Protein AF-0000000075663360 (afdb_homodimer)

Secondary structure (DSSP, 8-state):
----------------SS---HHHHHH---TT--S---BSS-SEEEE---BBTTB-EEEEEEEEEEESEEEEEESSSEEESPPTTEEEE-SSSTT-EEEESS---EEEEEEEEE--TT--S-EEEEEEEEEETTEEB--EEEEEPBTT--EE-/----------------SS---HHHHHH---TT--S----SS-SEEEE---BBTTB-EEEEEEEEEEESEEEEEESSSEEESPPTTEEEE-SSSTT-EEEESS---EEEEEEEEE--TT--S-EEEEEEEEEETTEE---EEEEEPBTT--EE-

Radius of gyration: 25.02 Å; Cα contacts (8 Å, |Δi|>4): 696; chains: 2; bounding box: 30×133×44 Å

Organism: Branchiostoma floridae (NCBI:txid7739)

pLDDT: mean 82.03, std 19.52, range [32.19, 98.81]

Nearest PDB structures (foldseek):
  3coo-assembly1_B  TM=7.721E-01  e=3.579E-08  unclassified
  2zot-assembly3_C  TM=7.484E-01  e=2.864E-08  Homo sapiens
  2zot-assembly1_A  TM=7.673E-01  e=5.912E-08  Homo sapiens
  4alr-assembly1_A  TM=5.729E-01  e=3.682E-03  Enterococcus faecalis
  2ben-assembly2_B  TM=5.673E-01  e=4.048E-02  Serratia marcescens

Structure (mmCIF, N/CA/C/O backbone):
data_AF-0000000075663360-model_v1
#
loop_
_entity.id
_entity.type
_entity.pdbx_description
1 polymer 'Defense protein 2'
#
loop_
_atom_site.group_PDB
_atom_site.id
_atom_site.type_symbol
_atom_site.label_atom_id
_atom_site.label_alt_id
_atom_site.label_comp_id
_atom_site.label_asym_id
_atom_site.label_entity_id
_atom_site.label_seq_id
_atom_site.pdbx_PDB_ins_code
_atom_site.Cartn_x
_atom_site.Cartn_y
_atom_site.Cartn_z
_atom_site.occupancy
_atom_site.B_iso_or_equiv
_atom_site.auth_seq_id
_atom_site.auth_comp_id
_atom_site.auth_asym_id
_atom_site.auth_atom_id
_atom_site.pdbx_PDB_model_num
ATOM 1 N N . MET A 1 1 ? -4.918 -67.625 -11.805 1 40.03 1 MET A N 1
ATOM 2 C CA . MET A 1 1 ? -4.129 -66.438 -12.031 1 40.03 1 MET A CA 1
ATOM 3 C C . MET A 1 1 ? -5 -65.188 -11.945 1 40.03 1 MET A C 1
ATOM 5 O O . MET A 1 1 ? -5.844 -64.938 -12.805 1 40.03 1 MET A O 1
ATOM 9 N N . LEU A 1 2 ? -5.355 -64.688 -10.695 1 46.38 2 LEU A N 1
ATOM 10 C CA . LEU A 1 2 ? -6.199 -63.594 -10.359 1 46.38 2 LEU A CA 1
ATOM 11 C C . LEU A 1 2 ? -5.5 -62.25 -10.688 1 46.38 2 LEU A C 1
ATOM 13 O O . LEU A 1 2 ? -4.445 -61.969 -10.133 1 46.38 2 LEU A O 1
ATOM 17 N N . ALA A 1 3 ? -5.703 -61.75 -11.898 1 52.53 3 ALA A N 1
ATOM 18 C CA . ALA A 1 3 ? -5.191 -60.438 -12.336 1 52.53 3 ALA A CA 1
ATOM 19 C C . ALA A 1 3 ? -5.738 -59.312 -11.461 1 52.53 3 ALA A C 1
ATOM 21 O O . ALA A 1 3 ? -6.945 -59.062 -11.445 1 52.53 3 ALA A O 1
ATOM 22 N N . LEU A 1 4 ? -5.047 -59 -10.414 1 47 4 LEU A N 1
ATOM 23 C CA . LEU A 1 4 ? -5.336 -57.812 -9.609 1 47 4 LEU A CA 1
ATOM 24 C C . LEU A 1 4 ? -5.184 -56.562 -10.445 1 47 4 LEU A C 1
ATOM 26 O O . LEU A 1 4 ? -4.078 -56.219 -10.875 1 47 4 LEU A O 1
ATOM 30 N N . VAL A 1 5 ? -6.258 -56.094 -11.086 1 48.53 5 VAL A N 1
ATOM 31 C CA . VAL A 1 5 ? -6.297 -54.812 -11.75 1 48.53 5 VAL A CA 1
ATOM 32 C C . VAL A 1 5 ? -6.102 -53.688 -10.719 1 48.53 5 VAL A C 1
ATOM 34 O O . VAL A 1 5 ? -6.918 -53.531 -9.812 1 48.53 5 VAL A O 1
ATOM 37 N N . VAL A 1 6 ? -4.883 -53.312 -10.484 1 44.94 6 VAL A N 1
ATOM 38 C CA . VAL A 1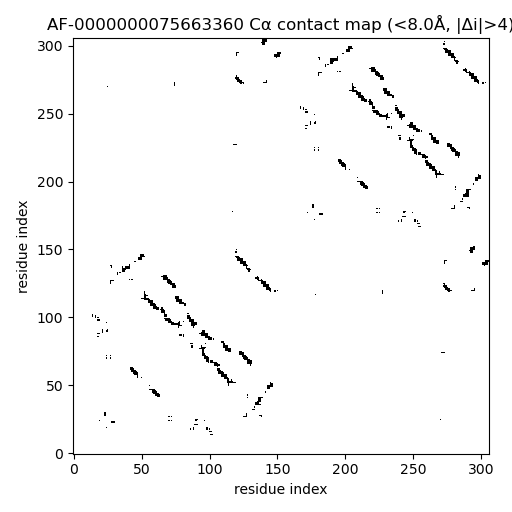 6 ? -4.586 -52.094 -9.727 1 44.94 6 VAL A CA 1
ATOM 39 C C . VAL A 1 6 ? -5.184 -50.906 -10.43 1 44.94 6 VAL A C 1
ATOM 41 O O . VAL A 1 6 ? -4.785 -50.562 -11.547 1 44.94 6 VAL A O 1
ATOM 44 N N . LEU A 1 7 ? -6.414 -50.562 -10.156 1 40.62 7 LEU A N 1
ATOM 45 C CA . LEU A 1 7 ? -7.012 -49.312 -10.547 1 40.62 7 LEU A CA 1
ATOM 46 C C . LEU A 1 7 ? -6.203 -48.125 -10.008 1 40.62 7 LEU A C 1
ATOM 48 O O . LEU A 1 7 ? -6.16 -47.906 -8.797 1 40.62 7 LEU A O 1
ATOM 52 N N . SER A 1 8 ? -5.105 -47.781 -10.664 1 37.5 8 SER A N 1
ATOM 53 C CA . SER A 1 8 ? -4.402 -46.562 -10.328 1 37.5 8 SER A CA 1
ATOM 54 C C . SER A 1 8 ? -5.336 -45.344 -10.398 1 37.5 8 SER A C 1
ATOM 56 O O . SER A 1 8 ? -5.863 -45.031 -11.469 1 37.5 8 SER A O 1
ATOM 58 N N . LEU A 1 9 ? -6.027 -45.031 -9.367 1 40.62 9 LEU A N 1
ATOM 59 C CA . LEU A 1 9 ? -6.734 -43.781 -9.258 1 40.62 9 LEU A CA 1
ATOM 60 C C . LEU A 1 9 ? -5.82 -42.594 -9.609 1 40.62 9 LEU A C 1
ATOM 62 O O . LEU A 1 9 ? -4.906 -42.281 -8.844 1 40.62 9 LEU A O 1
ATOM 66 N N . VAL A 1 10 ? -5.516 -42.406 -10.898 1 37.09 10 VAL A N 1
ATOM 67 C CA . VAL A 1 10 ? -4.906 -41.156 -11.297 1 37.09 10 VAL A CA 1
ATOM 68 C C . VAL A 1 10 ? -5.734 -39.969 -10.75 1 37.09 10 VAL A C 1
ATOM 70 O O . VAL A 1 10 ? -6.902 -39.812 -11.109 1 37.09 10 VAL A O 1
ATOM 73 N N . ALA A 1 11 ? -5.5 -39.562 -9.578 1 37.16 11 ALA A N 1
ATOM 74 C CA . ALA A 1 11 ? -6.023 -38.281 -9.125 1 37.16 11 ALA A CA 1
ATOM 75 C C . ALA A 1 11 ? -5.727 -37.188 -10.141 1 37.16 11 ALA A C 1
ATOM 77 O O . ALA A 1 11 ? -4.566 -36.812 -10.344 1 37.16 11 ALA A O 1
ATOM 78 N N . VAL A 1 12 ? -6.449 -37.125 -11.273 1 32.28 12 VAL A N 1
ATOM 79 C CA . VAL A 1 12 ? -6.398 -35.938 -12.117 1 32.28 12 VAL A CA 1
ATOM 80 C C . VAL A 1 12 ? -6.598 -34.688 -11.266 1 32.28 12 VAL A C 1
ATOM 82 O O . VAL A 1 12 ? -7.668 -34.5 -10.695 1 32.28 12 VAL A O 1
ATOM 85 N N . SER A 1 13 ? -5.578 -34.375 -10.539 1 35.72 13 SER A N 1
ATOM 86 C CA . SER A 1 13 ? -5.688 -33.031 -10.031 1 35.72 13 SER A CA 1
ATOM 87 C C . SER A 1 13 ? -6.293 -32.094 -11.07 1 35.72 13 SER A C 1
ATOM 89 O O . SER A 1 13 ? -5.738 -31.922 -12.156 1 35.72 13 SER A O 1
ATOM 91 N N . GLN A 1 14 ? -7.562 -32.188 -11.367 1 33.16 14 GLN A N 1
ATOM 92 C CA . GLN A 1 14 ? -8.242 -31.219 -12.227 1 33.16 14 GLN A CA 1
ATOM 93 C C . GLN A 1 14 ? -7.699 -29.812 -12.008 1 33.16 14 GLN A C 1
ATOM 95 O O . GLN A 1 14 ? -7.734 -29.297 -10.891 1 33.16 14 GLN A O 1
ATOM 100 N N . ALA A 1 15 ? -6.551 -29.5 -12.586 1 40.62 15 ALA A N 1
ATOM 101 C CA . ALA A 1 15 ? -6.328 -28.062 -12.781 1 40.62 15 ALA A CA 1
ATOM 102 C C . ALA A 1 15 ? -7.645 -27.328 -13.016 1 40.62 15 ALA A C 1
ATOM 104 O O . ALA A 1 15 ? -8.398 -27.672 -13.93 1 40.62 15 ALA A O 1
ATOM 105 N N . TYR A 1 16 ? -8.438 -27.031 -12.031 1 41.84 16 TYR A N 1
ATOM 106 C CA . TYR A 1 16 ? -9.656 -26.297 -12.336 1 41.84 16 TYR A CA 1
ATOM 107 C C . TYR A 1 16 ? -9.422 -25.281 -13.445 1 41.84 16 TYR A C 1
ATOM 109 O O . TYR A 1 16 ? -8.539 -24.422 -13.344 1 41.84 16 TYR A O 1
ATOM 117 N N . PRO A 1 17 ? -9.484 -25.609 -14.656 1 42.72 17 PRO A N 1
ATOM 118 C CA . PRO A 1 17 ? -9.477 -24.578 -15.688 1 42.72 17 PRO A CA 1
ATOM 119 C C . PRO A 1 17 ? -9.914 -23.219 -15.156 1 42.72 17 PRO A C 1
ATOM 121 O O . PRO A 1 17 ? -9.898 -22.219 -15.906 1 42.72 17 PRO A O 1
ATOM 124 N N . THR A 1 18 ? -10.758 -23.203 -14.109 1 43.72 18 THR A N 1
ATOM 125 C CA . THR A 1 18 ? -11.367 -21.984 -13.602 1 43.72 18 THR A CA 1
ATOM 126 C C . THR A 1 18 ? -10.406 -21.25 -12.664 1 43.72 18 THR A C 1
ATOM 128 O O . THR A 1 18 ? -9.484 -21.859 -12.109 1 43.72 18 THR A O 1
ATOM 131 N N . GLY A 1 19 ? -9.992 -20.062 -12.828 1 46.56 19 GLY A N 1
ATOM 132 C CA . GLY A 1 19 ? -9.25 -19.188 -11.945 1 46.56 19 GLY A CA 1
ATOM 133 C C . GLY A 1 19 ? -9.328 -19.594 -10.484 1 46.56 19 GLY A C 1
ATOM 134 O O . GLY A 1 19 ? -10.109 -20.469 -10.125 1 46.56 19 GLY A O 1
ATOM 135 N N . ALA A 1 20 ? -8.25 -19.5 -9.688 1 52.25 20 ALA A N 1
ATOM 136 C CA . ALA A 1 20 ? -8.141 -19.75 -8.25 1 52.25 20 ALA A CA 1
ATOM 137 C C . ALA A 1 20 ? -9.414 -19.312 -7.527 1 52.25 20 ALA A C 1
ATOM 139 O O . ALA A 1 20 ? -9.922 -18.219 -7.754 1 52.25 20 ALA A O 1
ATOM 140 N N . PRO A 1 21 ? -10.078 -20.266 -6.855 1 56.16 21 PRO A N 1
ATOM 141 C CA . PRO A 1 21 ? -11.188 -19.828 -6.008 1 56.16 21 PRO A CA 1
ATOM 142 C C . PRO A 1 21 ? -10.844 -18.594 -5.184 1 56.16 21 PRO A C 1
ATOM 144 O O . PRO A 1 21 ? -9.664 -18.328 -4.918 1 56.16 21 PRO A O 1
ATOM 147 N N . ILE A 1 22 ? -11.773 -17.734 -4.891 1 59.66 22 ILE A N 1
ATOM 148 C CA . ILE A 1 22 ? -11.68 -16.453 -4.199 1 59.66 22 ILE A CA 1
ATOM 149 C C . ILE A 1 22 ? -10.914 -16.625 -2.889 1 59.66 22 ILE A C 1
ATOM 151 O O . ILE A 1 22 ? -10.117 -15.766 -2.506 1 59.66 22 ILE A O 1
ATOM 155 N N . ASP A 1 23 ? -11.164 -17.812 -2.225 1 62.09 23 ASP A N 1
ATOM 156 C CA . ASP A 1 23 ? -10.516 -18 -0.933 1 62.09 23 ASP A CA 1
ATOM 157 C C . ASP A 1 23 ? -9 -18.141 -1.097 1 62.09 23 ASP A C 1
ATOM 159 O O . ASP A 1 23 ? -8.234 -17.562 -0.324 1 62.09 23 ASP A O 1
ATOM 163 N N . ALA A 1 24 ? -8.625 -18.922 -2.07 1 65.94 24 ALA A N 1
ATOM 164 C CA . ALA A 1 24 ? -7.199 -19.094 -2.336 1 65.94 24 ALA A CA 1
ATOM 165 C C . ALA A 1 24 ? -6.555 -17.781 -2.764 1 65.94 24 ALA A C 1
ATOM 167 O O . ALA A 1 24 ? -5.406 -17.5 -2.414 1 65.94 24 ALA A O 1
ATOM 168 N N . CYS A 1 25 ? -7.352 -16.875 -3.303 1 76.5 25 CYS A N 1
ATOM 169 C CA . CYS A 1 25 ? -6.812 -15.625 -3.803 1 76.5 25 CYS A CA 1
ATOM 170 C C . CYS A 1 25 ? -6.59 -14.633 -2.664 1 76.5 25 CYS A C 1
ATOM 172 O O . CYS A 1 25 ? -5.59 -13.914 -2.648 1 76.5 25 CYS A O 1
ATOM 174 N N . ALA A 1 26 ? -7.496 -14.727 -1.7 1 73.94 26 ALA A N 1
ATOM 175 C CA . ALA A 1 26 ? -7.434 -13.742 -0.627 1 73.94 26 ALA A CA 1
ATOM 176 C C . ALA A 1 26 ? -6.219 -13.969 0.263 1 73.94 26 ALA A C 1
ATOM 178 O O . ALA A 1 26 ? -5.586 -13.016 0.718 1 73.94 26 ALA A O 1
ATOM 179 N N . GLU A 1 27 ? -5.844 -15.227 0.441 1 77 27 GLU A N 1
ATOM 180 C CA . GLU A 1 27 ? -4.734 -15.508 1.347 1 77 27 GLU A CA 1
ATOM 181 C C . GLU A 1 27 ? -3.484 -15.93 0.577 1 77 27 GLU A C 1
ATOM 183 O O . GLU A 1 27 ? -2.381 -15.938 1.126 1 77 27 GLU A O 1
ATOM 188 N N . GLY A 1 28 ? -3.699 -16.234 -0.657 1 77 28 GLY A N 1
ATOM 189 C CA . GLY A 1 28 ? -2.584 -16.656 -1.486 1 77 28 GLY A CA 1
ATOM 190 C C . GLY A 1 28 ? -2.141 -18.078 -1.204 1 77 28 GLY A C 1
ATOM 191 O O . GLY A 1 28 ? -1.035 -18.469 -1.577 1 77 28 GLY A O 1
ATOM 192 N N . ILE A 1 29 ? -2.832 -18.781 -0.408 1 74.06 29 ILE A N 1
ATOM 193 C CA . ILE A 1 29 ? -2.479 -20.156 -0.084 1 74.06 29 ILE A CA 1
ATOM 194 C C . ILE A 1 29 ? -3.156 -21.109 -1.064 1 74.06 29 ILE A C 1
ATOM 196 O O . ILE A 1 29 ? -4.383 -21.094 -1.206 1 74.06 29 ILE A O 1
ATOM 200 N N . PRO A 1 30 ? -2.385 -21.922 -1.7 1 69.06 30 PRO A N 1
ATOM 201 C CA . PRO A 1 30 ? -2.967 -22.844 -2.67 1 69.06 30 PRO A CA 1
ATOM 202 C C . PRO A 1 30 ? -3.891 -23.875 -2.018 1 69.06 30 PRO A C 1
ATOM 204 O O . PRO A 1 30 ? -3.623 -24.328 -0.902 1 69.06 30 PRO A O 1
ATOM 207 N N . ASN A 1 31 ? -5.102 -24.062 -2.395 1 65.44 31 ASN A N 1
ATOM 208 C CA . ASN A 1 31 ? -6.117 -24.938 -1.818 1 65.44 31 ASN A CA 1
ATOM 209 C C . ASN A 1 31 ? -5.777 -26.406 -2.043 1 65.44 31 ASN A C 1
ATOM 211 O O . ASN A 1 31 ? -6.328 -27.281 -1.373 1 65.44 31 ASN A O 1
ATOM 215 N N . HIS A 1 32 ? -5.195 -26.719 -2.916 1 60.03 32 HIS A N 1
ATOM 216 C CA . HIS A 1 32 ? -5.07 -28.141 -3.25 1 60.03 32 HIS A CA 1
ATOM 217 C C . HIS A 1 32 ? -3.947 -28.797 -2.455 1 60.03 32 HIS A C 1
ATOM 219 O O . HIS A 1 32 ? -3.588 -29.938 -2.713 1 60.03 32 HIS A O 1
ATOM 225 N N . HIS A 1 33 ? -3.352 -28.078 -1.709 1 57 33 HIS A N 1
ATOM 226 C CA . HIS A 1 33 ? -2.166 -28.719 -1.165 1 57 33 HIS A CA 1
ATOM 227 C C . HIS A 1 33 ? -2.393 -29.172 0.277 1 57 33 HIS A C 1
ATOM 229 O O . HIS A 1 33 ? -2.809 -28.359 1.117 1 57 33 HIS A O 1
ATOM 235 N N . ALA A 1 34 ? -2.59 -30.531 0.33 1 54.34 34 ALA A N 1
ATOM 236 C CA . ALA A 1 34 ? -2.719 -31.25 1.593 1 54.34 34 ALA A CA 1
ATOM 237 C C . ALA A 1 34 ? -1.46 -31.109 2.441 1 54.34 34 ALA A C 1
ATOM 239 O O . ALA A 1 34 ? -1.513 -31.234 3.668 1 54.34 34 ALA A O 1
ATOM 240 N N . GLN A 1 35 ? -0.383 -30.953 1.71 1 58.03 35 GLN A N 1
ATOM 241 C CA . GLN A 1 35 ? 0.887 -30.969 2.43 1 58.03 35 GLN A CA 1
ATOM 242 C C . GLN A 1 35 ? 1.305 -29.562 2.828 1 58.03 35 GLN A C 1
ATOM 244 O O . GLN A 1 35 ? 0.916 -28.578 2.182 1 58.03 35 GLN A O 1
ATOM 249 N N . ALA A 1 36 ? 1.899 -29.578 4.023 1 56.88 36 ALA A N 1
ATOM 250 C CA . ALA A 1 36 ? 2.438 -28.359 4.594 1 56.88 36 ALA A CA 1
ATOM 251 C C . ALA A 1 36 ? 3.393 -27.672 3.621 1 56.88 36 ALA A C 1
ATOM 253 O O . ALA A 1 36 ? 4.074 -28.328 2.838 1 56.88 36 ALA A O 1
ATOM 254 N N . ALA A 1 37 ? 3.201 -26.391 3.398 1 57.47 37 ALA A N 1
ATOM 255 C CA . ALA A 1 37 ? 4.191 -25.594 2.668 1 57.47 37 ALA A CA 1
ATOM 256 C C . ALA A 1 37 ? 5.609 -26.062 2.986 1 57.47 37 ALA A C 1
ATOM 258 O O . ALA A 1 37 ? 5.91 -26.406 4.129 1 57.47 37 ALA A O 1
ATOM 259 N N . GLU A 1 38 ? 6.332 -26.594 1.951 1 59.81 38 GLU A N 1
ATOM 260 C CA . GLU A 1 38 ? 7.699 -27.016 2.223 1 59.81 38 GLU A CA 1
ATOM 261 C C . GLU A 1 38 ? 8.445 -25.984 3.07 1 59.81 38 GLU A C 1
ATOM 263 O O . GLU A 1 38 ? 9.023 -26.328 4.105 1 59.81 38 GLU A O 1
ATOM 268 N N . LEU A 1 39 ? 9.109 -24.906 2.434 1 59.09 39 LEU A N 1
ATOM 269 C CA . LEU A 1 39 ? 10.234 -24.141 2.975 1 59.09 39 LEU A CA 1
ATOM 270 C C . LEU A 1 39 ? 9.836 -22.703 3.242 1 59.09 39 LEU A C 1
ATOM 272 O O . LEU A 1 39 ? 8.906 -22.188 2.627 1 59.09 39 LEU A O 1
ATOM 276 N N . ASP A 1 40 ? 10.406 -22.141 4.246 1 67 40 ASP A N 1
ATOM 277 C CA . ASP A 1 40 ? 10.211 -20.844 4.883 1 67 40 ASP A CA 1
ATOM 278 C C . ASP A 1 40 ? 10.492 -19.703 3.908 1 67 40 ASP A C 1
ATOM 280 O O . ASP A 1 40 ? 9.773 -18.703 3.887 1 67 40 ASP A O 1
ATOM 284 N N . ILE A 1 41 ? 11.539 -20 2.971 1 77.81 41 ILE A N 1
ATOM 285 C CA . ILE A 1 41 ? 11.891 -18.891 2.084 1 77.81 41 ILE A CA 1
ATOM 286 C C . ILE A 1 41 ? 11.695 -19.312 0.631 1 77.81 41 ILE A C 1
ATOM 288 O O . ILE A 1 41 ? 12.258 -20.328 0.188 1 77.81 41 ILE A O 1
ATOM 292 N N . MET A 1 42 ? 10.82 -18.719 -0.099 1 86.31 42 MET A N 1
ATOM 293 C CA . MET A 1 42 ? 10.562 -18.953 -1.516 1 86.31 42 MET A CA 1
ATOM 294 C C . MET A 1 42 ? 11.773 -18.578 -2.361 1 86.31 42 MET A C 1
ATOM 296 O O . MET A 1 42 ? 12.242 -17.438 -2.307 1 86.31 42 MET A O 1
ATOM 300 N N . PRO A 1 43 ? 12.422 -19.547 -3.088 1 91.12 43 PRO A N 1
ATOM 301 C CA . PRO A 1 43 ? 13.617 -19.25 -3.879 1 91.12 43 PRO A CA 1
ATOM 302 C C . PRO A 1 43 ? 13.289 -18.562 -5.203 1 91.12 43 PRO A C 1
ATOM 304 O O . PRO A 1 43 ? 13.898 -18.875 -6.23 1 91.12 43 PRO A O 1
ATOM 307 N N . PHE A 1 44 ? 12.266 -17.766 -5.32 1 93.38 44 PHE A N 1
ATOM 308 C CA . PHE A 1 44 ? 11.852 -16.969 -6.461 1 93.38 44 PHE A CA 1
ATOM 309 C C . PHE A 1 44 ? 11.758 -15.492 -6.078 1 93.38 44 PHE A C 1
ATOM 311 O O . PHE A 1 44 ? 11.547 -15.164 -4.91 1 93.38 44 PHE A O 1
ATOM 318 N N . ALA A 1 45 ? 11.977 -14.68 -7.055 1 94 45 ALA A N 1
ATOM 319 C CA . ALA A 1 45 ? 11.93 -13.242 -6.84 1 94 45 ALA A CA 1
ATOM 320 C C . ALA A 1 45 ? 11.047 -12.555 -7.879 1 94 45 ALA A C 1
ATOM 322 O O . ALA A 1 45 ? 10.891 -13.047 -9 1 94 45 ALA A O 1
ATOM 323 N N . LEU A 1 46 ? 10.477 -11.531 -7.461 1 96.5 46 LEU A N 1
ATOM 324 C CA . LEU A 1 46 ? 9.75 -10.633 -8.359 1 96.5 46 LEU A CA 1
ATOM 325 C C . LEU A 1 46 ? 10.555 -9.367 -8.625 1 96.5 46 LEU A C 1
ATOM 327 O O . LEU A 1 46 ? 10.914 -8.641 -7.688 1 96.5 46 LEU A O 1
ATOM 331 N N . THR A 1 47 ? 10.859 -9.086 -9.898 1 96.06 47 THR A N 1
ATOM 332 C CA . THR A 1 47 ? 11.648 -7.914 -10.258 1 96.06 47 THR A CA 1
ATOM 333 C C . THR A 1 47 ? 10.844 -6.969 -11.141 1 96.06 47 THR A C 1
ATOM 335 O O . THR A 1 47 ? 10.023 -7.418 -11.953 1 96.06 47 THR A O 1
ATOM 338 N N . GLY A 1 48 ? 10.938 -5.629 -11.148 1 95.44 48 GLY A N 1
ATOM 339 C CA . GLY A 1 48 ? 10.266 -4.656 -11.992 1 95.44 48 GLY A CA 1
ATOM 340 C C . GLY A 1 48 ? 10.695 -3.229 -11.727 1 95.44 48 GLY A C 1
ATOM 341 O O . GLY A 1 48 ? 10.375 -2.32 -12.492 1 95.44 48 GLY A O 1
ATOM 342 N N . GLY A 1 49 ? 11.344 -2.867 -10.664 1 92.81 49 GLY A N 1
ATOM 343 C CA . GLY A 1 49 ? 11.781 -1.525 -10.312 1 92.81 49 GLY A CA 1
ATOM 344 C C . GLY A 1 49 ? 10.719 -0.723 -9.586 1 92.81 49 GLY A C 1
ATOM 345 O O . GLY A 1 49 ? 9.789 -1.292 -9.008 1 92.81 49 GLY A O 1
ATOM 346 N N . ALA A 1 50 ? 10.914 0.631 -9.648 1 95.62 50 ALA A N 1
ATOM 347 C CA . ALA A 1 50 ? 9.984 1.543 -9 1 95.62 50 ALA A CA 1
ATOM 348 C C . ALA A 1 50 ? 8.773 1.821 -9.891 1 95.62 50 ALA A C 1
ATOM 350 O O . ALA A 1 50 ? 8.883 1.786 -11.117 1 95.62 50 ALA A O 1
ATOM 351 N N . TYR A 1 51 ? 7.699 2.045 -9.234 1 97.56 51 TYR A N 1
ATOM 352 C CA . TYR A 1 51 ? 6.508 2.328 -10.031 1 97.56 51 TYR A CA 1
ATOM 353 C C . TYR A 1 51 ? 6.254 3.828 -10.117 1 97.56 51 TYR A C 1
ATOM 355 O O . TYR A 1 51 ? 6.762 4.598 -9.305 1 97.56 51 TYR A O 1
ATOM 363 N N . SER A 1 52 ? 5.555 4.234 -11.195 1 97.25 52 SER A N 1
ATOM 364 C CA . SER A 1 52 ? 4.941 5.551 -11.344 1 97.25 52 SER A CA 1
ATOM 365 C C . SER A 1 52 ? 3.428 5.441 -11.484 1 97.25 52 SER A C 1
ATOM 367 O O . SER A 1 52 ? 2.928 4.594 -12.234 1 97.25 52 SER A O 1
ATOM 369 N N . PRO A 1 53 ? 2.75 6.262 -10.688 1 95.69 53 PRO A N 1
ATOM 370 C CA . PRO A 1 53 ? 1.289 6.191 -10.781 1 95.69 53 PRO A CA 1
ATOM 371 C C . PRO A 1 53 ? 0.786 6.266 -12.227 1 95.69 53 PRO A C 1
ATOM 373 O O . PRO A 1 53 ? 1.335 7.012 -13.039 1 95.69 53 PRO A O 1
ATOM 376 N N . ALA A 1 54 ? -0.182 5.473 -12.547 1 97.69 54 ALA A N 1
ATOM 377 C CA . ALA A 1 54 ? -0.908 5.426 -13.812 1 97.69 54 ALA A CA 1
ATOM 378 C C . ALA A 1 54 ? 0.014 5.012 -14.953 1 97.69 54 ALA A C 1
ATOM 380 O O . ALA A 1 54 ? -0.352 5.133 -16.125 1 97.69 54 ALA A O 1
ATOM 381 N N . GLN A 1 55 ? 1.211 4.609 -14.719 1 98.31 55 GLN A N 1
ATOM 382 C CA . GLN A 1 55 ? 2.131 4.137 -15.75 1 98.31 55 GLN A CA 1
ATOM 383 C C . GLN A 1 55 ? 2.348 2.631 -15.648 1 98.31 55 GLN A C 1
ATOM 385 O O . GLN A 1 55 ? 2.934 2.146 -14.672 1 98.31 55 GLN A O 1
ATOM 390 N N . PRO A 1 56 ? 1.96 1.942 -16.688 1 98.56 56 PRO A N 1
ATOM 391 C CA . PRO A 1 56 ? 2.17 0.493 -16.656 1 98.56 56 PRO A CA 1
ATOM 392 C C . PRO A 1 56 ? 3.641 0.113 -16.5 1 98.56 56 PRO A C 1
ATOM 394 O O . PRO A 1 56 ? 4.52 0.822 -17 1 98.56 56 PRO A O 1
ATOM 397 N N . MET A 1 57 ? 3.885 -1.016 -15.852 1 98.31 57 MET A N 1
ATOM 398 C CA . MET A 1 57 ? 5.242 -1.535 -15.688 1 98.31 57 MET A CA 1
ATOM 399 C C . MET A 1 57 ? 5.262 -3.055 -15.82 1 98.31 57 MET A C 1
ATOM 401 O O . MET A 1 57 ? 4.234 -3.711 -15.633 1 98.31 57 MET A O 1
ATOM 405 N N . GLN A 1 58 ? 6.445 -3.574 -16.062 1 98.56 58 GLN A N 1
ATOM 406 C CA . GLN A 1 58 ? 6.605 -5.02 -16.141 1 98.56 58 GLN A CA 1
ATOM 407 C C . GLN A 1 58 ? 7.145 -5.59 -14.836 1 98.56 58 GLN A C 1
ATOM 409 O O . GLN A 1 58 ? 8.031 -5.004 -14.219 1 98.56 58 GLN A O 1
ATOM 414 N N . LEU A 1 59 ? 6.543 -6.629 -14.414 1 98.44 59 LEU A N 1
ATOM 415 C CA . LEU A 1 59 ? 7.035 -7.43 -13.297 1 98.44 59 LEU A CA 1
ATOM 416 C C . LEU A 1 59 ? 7.418 -8.828 -13.766 1 98.44 59 LEU A C 1
ATOM 418 O O . LEU A 1 59 ? 6.664 -9.477 -14.5 1 98.44 59 LEU A O 1
ATOM 422 N N . THR A 1 60 ? 8.578 -9.281 -13.352 1 98.5 60 THR A N 1
ATOM 423 C CA . THR A 1 60 ? 9.047 -10.594 -13.766 1 98.5 60 THR A CA 1
ATOM 424 C C . THR A 1 60 ? 9.297 -11.492 -12.562 1 98.5 60 THR A C 1
ATOM 426 O O . THR A 1 60 ? 10.039 -11.125 -11.648 1 98.5 60 THR A O 1
ATOM 429 N N . LEU A 1 61 ? 8.617 -12.609 -12.531 1 97.44 61 LEU A N 1
ATOM 430 C CA . LEU A 1 61 ? 8.836 -13.656 -11.539 1 97.44 61 LEU A CA 1
ATOM 431 C C . LEU A 1 61 ? 9.836 -14.695 -12.055 1 97.44 61 LEU A C 1
ATOM 433 O O . LEU A 1 61 ? 9.625 -15.281 -13.117 1 97.44 61 LEU A O 1
ATOM 437 N N . SER A 1 62 ? 10.906 -14.859 -11.359 1 97.25 62 SER A N 1
ATOM 438 C CA . SER A 1 62 ? 11.922 -15.836 -11.734 1 97.25 62 SER A CA 1
ATOM 439 C C . SER A 1 62 ? 12.719 -16.297 -10.523 1 97.25 62 SER A C 1
ATOM 441 O O . SER A 1 62 ? 12.602 -15.719 -9.438 1 97.25 62 SER A O 1
ATOM 443 N N . GLY A 1 63 ? 13.5 -17.453 -10.68 1 94.19 63 GLY A N 1
ATOM 444 C CA . GLY A 1 63 ? 14.297 -18 -9.586 1 94.19 63 GLY A CA 1
ATOM 445 C C . GLY A 1 63 ? 15.125 -19.203 -10 1 94.19 63 GLY A C 1
ATOM 446 O O . GLY A 1 63 ? 15.461 -19.359 -11.172 1 94.19 63 GLY A O 1
ATOM 447 N N . ALA A 1 64 ? 15.578 -19.953 -8.859 1 85.62 64 ALA A N 1
ATOM 448 C CA . ALA A 1 64 ? 16.516 -21.047 -9.047 1 85.62 64 ALA A CA 1
ATOM 449 C C . ALA A 1 64 ? 15.789 -22.297 -9.57 1 85.62 64 ALA A C 1
ATOM 451 O O . ALA A 1 64 ? 16.359 -23.391 -9.586 1 85.62 64 ALA A O 1
ATOM 452 N N . GLY A 1 65 ? 14.883 -22.266 -10.406 1 88.94 65 GLY A N 1
ATOM 453 C CA . GLY A 1 65 ? 14.18 -23.422 -10.945 1 88.94 65 GLY A CA 1
ATOM 454 C C . GLY A 1 65 ? 12.914 -23.047 -11.695 1 88.94 65 GLY A C 1
ATOM 455 O O . GLY A 1 65 ? 12.594 -21.875 -11.844 1 88.94 65 GLY A O 1
ATOM 456 N N . ARG A 1 66 ? 12.391 -24.109 -12.18 1 95.06 66 ARG A N 1
ATOM 457 C CA . ARG A 1 66 ? 11.125 -23.938 -12.891 1 95.06 66 ARG A CA 1
ATOM 458 C C . ARG A 1 66 ? 9.945 -24.078 -11.938 1 95.06 66 ARG A C 1
ATOM 460 O O . ARG A 1 66 ? 10.078 -24.641 -10.844 1 95.06 66 ARG A O 1
ATOM 467 N N . PHE A 1 67 ? 8.875 -23.438 -12.234 1 94.62 67 PHE A N 1
ATOM 468 C CA . PHE A 1 67 ? 7.629 -23.547 -11.477 1 94.62 67 PHE A CA 1
ATOM 469 C C . PHE A 1 67 ? 6.441 -23.719 -12.414 1 94.62 67 PHE A C 1
ATOM 471 O O . PHE A 1 67 ? 6.512 -23.359 -13.586 1 94.62 67 PHE A O 1
ATOM 478 N N . ARG A 1 68 ? 5.352 -24.281 -11.922 1 92.69 68 ARG A N 1
ATOM 479 C CA . ARG A 1 68 ? 4.191 -24.578 -12.758 1 92.69 68 ARG A CA 1
ATOM 480 C C . ARG A 1 68 ? 3.029 -23.641 -12.422 1 92.69 68 ARG A C 1
ATOM 482 O O . ARG A 1 68 ? 2.281 -23.234 -13.312 1 92.69 68 ARG A O 1
ATOM 489 N N . GLY A 1 69 ? 2.877 -23.406 -11.172 1 91.25 69 GLY A N 1
ATOM 490 C CA . GLY A 1 69 ? 1.792 -22.547 -10.719 1 91.25 69 GLY A CA 1
ATOM 491 C C . GLY A 1 69 ? 2.275 -21.297 -10.023 1 91.25 69 GLY A C 1
ATOM 492 O O . GLY A 1 69 ? 3.355 -21.281 -9.422 1 91.25 69 GLY A O 1
ATOM 493 N N . PHE A 1 70 ? 1.504 -20.297 -10.117 1 92.94 70 PHE A N 1
ATOM 494 C CA . PHE A 1 70 ? 1.791 -19.078 -9.383 1 92.94 70 PHE A CA 1
ATOM 495 C C . PHE A 1 70 ? 0.543 -18.203 -9.273 1 92.94 70 PHE A C 1
ATOM 497 O O . PHE A 1 70 ? -0.425 -18.406 -10.008 1 92.94 70 PHE A O 1
ATOM 504 N N . GLN A 1 71 ? 0.622 -17.328 -8.344 1 93.56 71 GLN A N 1
ATOM 505 C CA . GLN A 1 71 ? -0.352 -16.25 -8.188 1 93.56 71 GLN A CA 1
ATOM 506 C C . GLN A 1 71 ? 0.322 -14.953 -7.73 1 93.56 71 GLN A C 1
ATOM 508 O O . GLN A 1 71 ? 1.179 -14.977 -6.848 1 93.56 71 GLN A O 1
ATOM 513 N N . MET A 1 72 ? 0.01 -13.891 -8.422 1 95.69 72 MET A N 1
ATOM 514 C CA . MET A 1 72 ? 0.394 -12.547 -7.996 1 95.69 72 MET A CA 1
ATOM 515 C C . MET A 1 72 ? -0.838 -11.688 -7.727 1 95.69 72 MET A C 1
ATOM 517 O O . MET A 1 72 ? -1.657 -11.469 -8.617 1 95.69 72 MET A O 1
ATOM 521 N N . LYS A 1 73 ? -0.949 -11.297 -6.574 1 96.25 73 LYS A N 1
ATOM 522 C CA . LYS A 1 73 ? -2.041 -10.406 -6.191 1 96.25 73 LYS A CA 1
ATOM 523 C C . LYS A 1 73 ? -1.511 -9.047 -5.758 1 96.25 73 LYS A C 1
ATOM 525 O O . LYS A 1 73 ? -0.666 -8.953 -4.863 1 96.25 73 LYS A O 1
ATOM 530 N N . ALA A 1 74 ? -1.988 -8.031 -6.383 1 97.25 74 ALA A N 1
ATOM 531 C CA . ALA A 1 74 ? -1.582 -6.68 -6.016 1 97.25 74 ALA A CA 1
ATOM 532 C C . ALA A 1 74 ? -2.451 -6.137 -4.887 1 97.25 74 ALA A C 1
ATOM 534 O O . ALA A 1 74 ? -3.664 -6.352 -4.867 1 97.25 74 ALA A O 1
ATOM 535 N N . SER A 1 75 ? -1.84 -5.379 -4 1 96.31 75 SER A N 1
ATOM 536 C CA . SER A 1 75 ? -2.604 -4.773 -2.914 1 96.31 75 SER A CA 1
ATOM 537 C C . SER A 1 75 ? -3.52 -3.67 -3.434 1 96.31 75 SER A C 1
ATOM 539 O O . SER A 1 75 ? -4.551 -3.377 -2.826 1 96.31 75 SER A O 1
ATOM 541 N N . VAL A 1 76 ? -3.133 -2.979 -4.465 1 97.06 76 VAL A N 1
ATOM 542 C CA . VAL A 1 76 ? -3.91 -1.995 -5.211 1 97.06 76 VAL A CA 1
ATOM 543 C C . VAL A 1 76 ? -3.518 -2.039 -6.688 1 97.06 76 VAL A C 1
ATOM 545 O O . VAL A 1 76 ? -2.434 -2.516 -7.031 1 97.06 76 VAL A O 1
ATOM 548 N N . GLY A 1 77 ? -4.441 -1.543 -7.535 1 97.69 77 GLY A N 1
ATOM 549 C CA . GLY A 1 77 ? -4.156 -1.535 -8.961 1 97.69 77 GLY A CA 1
ATOM 550 C C . GLY A 1 77 ? -4.605 -2.799 -9.664 1 97.69 77 GLY A C 1
ATOM 551 O O . GLY A 1 77 ? -5.41 -3.562 -9.133 1 97.69 77 GLY A O 1
ATOM 552 N N . THR A 1 78 ? -4.102 -2.961 -10.914 1 98.25 78 THR A N 1
ATOM 553 C CA . THR A 1 78 ? -4.586 -4.07 -11.727 1 98.25 78 THR A CA 1
ATOM 554 C C . THR A 1 78 ? -3.48 -4.605 -12.625 1 98.25 78 THR A C 1
ATOM 556 O O . THR A 1 78 ? -2.475 -3.926 -12.852 1 98.25 78 THR A O 1
ATOM 559 N N . PHE A 1 79 ? -3.6 -5.809 -13.031 1 98.56 79 PHE A N 1
ATOM 560 C CA . PHE A 1 79 ? -2.764 -6.379 -14.078 1 98.56 79 PHE A CA 1
ATOM 561 C C . PHE A 1 79 ? -3.438 -6.25 -15.438 1 98.56 79 PHE A C 1
ATOM 563 O O . PHE A 1 79 ? -4.668 -6.191 -15.523 1 98.56 79 PHE A O 1
ATOM 570 N N . LEU A 1 80 ? -2.582 -6.145 -16.422 1 98.19 80 LEU A N 1
ATOM 571 C CA . LEU A 1 80 ? -3.076 -5.949 -17.781 1 98.19 80 LEU A CA 1
ATOM 572 C C . LEU A 1 80 ? -2.57 -7.047 -18.703 1 98.19 80 LEU A C 1
ATOM 574 O O . LEU A 1 80 ? -1.506 -7.625 -18.469 1 98.19 80 LEU A O 1
ATOM 578 N N . ASN A 1 81 ? -3.305 -7.316 -19.781 1 94.19 81 ASN A N 1
ATOM 579 C CA . ASN A 1 81 ? -2.857 -8.094 -20.922 1 94.19 81 ASN A CA 1
ATOM 580 C C . ASN A 1 81 ? -2.152 -9.375 -20.5 1 94.19 81 ASN A C 1
ATOM 582 O O . ASN A 1 81 ? -0.982 -9.586 -20.828 1 94.19 81 ASN A O 1
ATOM 586 N N . ALA A 1 82 ? -2.846 -10.312 -19.953 1 94.38 82 ALA A N 1
ATOM 587 C CA . ALA A 1 82 ? -2.26 -11.562 -19.484 1 94.38 82 ALA A CA 1
ATOM 588 C C . ALA A 1 82 ? -1.515 -12.273 -20.609 1 94.38 82 ALA A C 1
ATOM 590 O O . ALA A 1 82 ? -2.115 -12.648 -21.625 1 94.38 82 ALA A O 1
ATOM 591 N N . PRO A 1 83 ? -0.202 -12.461 -20.531 1 96.31 83 PRO A N 1
ATOM 592 C CA . PRO A 1 83 ? 0.515 -13.211 -21.562 1 96.31 83 PRO A CA 1
ATOM 593 C C . PRO A 1 83 ? 0.082 -14.68 -21.625 1 96.31 83 PRO A C 1
ATOM 595 O O . PRO A 1 83 ? -0.678 -15.141 -20.781 1 96.31 83 PRO A O 1
ATOM 598 N N . ALA A 1 84 ? 0.52 -15.352 -22.656 1 93.88 84 ALA A N 1
ATOM 599 C CA . ALA A 1 84 ? 0.208 -16.766 -22.812 1 93.88 84 ALA A CA 1
ATOM 600 C C . ALA A 1 84 ? 0.587 -17.547 -21.547 1 93.88 84 ALA A C 1
ATOM 602 O O . ALA A 1 84 ? 1.646 -17.312 -20.953 1 93.88 84 ALA A O 1
ATOM 603 N N . GLY A 1 85 ? -0.293 -18.5 -21.172 1 93.94 85 GLY A N 1
ATOM 604 C CA . GLY A 1 85 ? -0.043 -19.328 -20 1 93.94 85 GLY A CA 1
ATOM 605 C C . GLY A 1 85 ? -0.493 -18.688 -18.703 1 93.94 85 GLY A C 1
ATOM 606 O O . GLY A 1 85 ? -0.308 -19.25 -17.625 1 93.94 85 GLY A O 1
ATOM 607 N N . THR A 1 86 ? -0.973 -17.453 -18.812 1 95.06 86 THR A N 1
ATOM 608 C CA . THR A 1 86 ? -1.473 -16.75 -17.641 1 95.06 86 THR A CA 1
ATOM 609 C C . THR A 1 86 ? -2.916 -16.297 -17.859 1 95.06 86 THR A C 1
ATOM 611 O O . THR A 1 86 ? -3.443 -16.391 -18.969 1 95.06 86 THR A O 1
ATOM 614 N N . GLN A 1 87 ? -3.545 -15.93 -16.797 1 94.88 87 GLN A N 1
ATOM 615 C CA . GLN A 1 87 ? -4.887 -15.359 -16.844 1 94.88 87 GLN A CA 1
ATOM 616 C C . GLN A 1 87 ? -5.098 -14.352 -15.727 1 94.88 87 GLN A C 1
ATOM 618 O O . GLN A 1 87 ? -4.523 -14.484 -14.641 1 94.88 87 GLN A O 1
ATOM 623 N N . LEU A 1 88 ? -5.91 -13.32 -16.062 1 95.12 88 LEU A N 1
ATOM 624 C CA . LEU A 1 88 ? -6.324 -12.367 -15.047 1 95.12 88 LEU A CA 1
ATOM 625 C C . LEU A 1 88 ? -7.449 -12.93 -14.188 1 95.12 88 LEU A C 1
ATOM 627 O O . LEU A 1 88 ? -8.281 -13.703 -14.68 1 95.12 88 LEU A O 1
ATOM 631 N N . PHE A 1 89 ? -7.41 -12.617 -12.984 1 90.12 89 PHE A N 1
ATOM 632 C CA . PHE A 1 89 ? -8.367 -13.148 -12.016 1 90.12 89 PHE A CA 1
ATOM 633 C C . PHE A 1 89 ? -8.891 -12.031 -11.117 1 90.12 89 PHE A C 1
ATOM 635 O O . PHE A 1 89 ? -8.125 -11.172 -10.68 1 90.12 89 PHE A O 1
ATOM 642 N N . ARG A 1 90 ? -10.219 -12.031 -10.852 1 92.19 90 ARG A N 1
ATOM 643 C CA . ARG A 1 90 ? -10.828 -11.117 -9.891 1 92.19 90 ARG A CA 1
ATOM 644 C C . ARG A 1 90 ? -10.844 -11.727 -8.492 1 92.19 90 ARG A C 1
ATOM 646 O O . ARG A 1 90 ? -11.711 -12.547 -8.172 1 92.19 90 ARG A O 1
ATOM 653 N N . CYS A 1 91 ? -9.945 -11.32 -7.703 1 90.5 91 CYS A N 1
ATOM 654 C CA . CYS A 1 91 ? -9.992 -11.758 -6.312 1 90.5 91 CYS A CA 1
ATOM 655 C C . CYS A 1 91 ? -10.977 -10.906 -5.512 1 90.5 91 CYS A C 1
ATOM 657 O O . CYS A 1 91 ? -12.047 -11.375 -5.133 1 90.5 91 CYS A O 1
ATOM 659 N N . LEU A 1 92 ? -10.641 -9.609 -5.262 1 87.31 92 LEU A N 1
ATOM 660 C CA . LEU A 1 92 ? -11.539 -8.656 -4.621 1 87.31 92 LEU A CA 1
ATOM 661 C C . LEU A 1 92 ? -11.961 -7.562 -5.598 1 87.31 92 LEU A C 1
ATOM 663 O O . LEU A 1 92 ? -13.109 -7.113 -5.57 1 87.31 92 LEU A O 1
ATOM 667 N N . ASN A 1 93 ? -11.039 -7.164 -6.418 1 90.69 93 ASN A N 1
ATOM 668 C CA . ASN A 1 93 ? -11.258 -6.156 -7.445 1 90.69 93 ASN A CA 1
ATOM 669 C C . ASN A 1 93 ? -10.945 -6.695 -8.836 1 90.69 93 ASN A C 1
ATOM 671 O O . ASN A 1 93 ? -10.242 -7.699 -8.977 1 90.69 93 ASN A O 1
ATOM 675 N N . ASN A 1 94 ? -11.445 -6.102 -9.812 1 92.88 94 ASN A N 1
ATOM 676 C CA . ASN A 1 94 ? -11.211 -6.535 -11.18 1 92.88 94 ASN A CA 1
ATOM 677 C C . ASN A 1 94 ? -9.719 -6.566 -11.508 1 92.88 94 ASN A C 1
ATOM 679 O O . ASN A 1 94 ? -9.008 -5.59 -11.281 1 92.88 94 ASN A O 1
ATOM 683 N N . ALA A 1 95 ? -9.188 -7.707 -11.969 1 96.5 95 ALA A N 1
ATOM 684 C CA . ALA A 1 95 ? -7.84 -7.934 -12.492 1 96.5 95 ALA A CA 1
ATOM 685 C C . ALA A 1 95 ? -6.777 -7.57 -11.461 1 96.5 95 ALA A C 1
ATOM 687 O O . ALA A 1 95 ? -5.676 -7.148 -11.82 1 96.5 95 ALA A O 1
ATOM 688 N N . ASP A 1 96 ? -7.152 -7.68 -10.219 1 96.81 96 ASP A N 1
ATOM 689 C CA . ASP A 1 96 ? -6.172 -7.383 -9.188 1 96.81 96 ASP A CA 1
ATOM 690 C C . ASP A 1 96 ? -5.223 -8.562 -8.977 1 96.81 96 ASP A C 1
ATOM 692 O O . ASP A 1 96 ? -4.344 -8.508 -8.109 1 96.81 96 ASP A O 1
ATOM 696 N N . THR A 1 97 ? -5.395 -9.641 -9.727 1 96 97 THR A N 1
ATOM 697 C CA . THR A 1 97 ? -4.625 -10.875 -9.586 1 96 97 THR A CA 1
ATOM 698 C C . THR A 1 97 ? -4.312 -11.469 -10.961 1 96 97 THR A C 1
ATOM 700 O O . THR A 1 97 ? -5.141 -11.422 -11.867 1 96 97 THR A O 1
ATOM 703 N N . VAL A 1 98 ? -3.137 -11.992 -11.133 1 96.06 98 VAL A N 1
ATOM 704 C CA . VAL A 1 98 ? -2.754 -12.781 -12.297 1 96.06 98 VAL A CA 1
ATOM 705 C C . VAL A 1 98 ? -2.221 -14.141 -11.852 1 96.06 98 VAL A C 1
ATOM 707 O O . VAL A 1 98 ? -1.516 -14.234 -10.844 1 96.06 98 VAL A O 1
ATOM 710 N N . THR A 1 99 ? -2.635 -15.188 -12.555 1 94.44 99 THR A N 1
ATOM 711 C CA . THR A 1 99 ? -2.23 -16.547 -12.188 1 94.44 99 THR A CA 1
ATOM 712 C C . THR A 1 99 ? -1.971 -17.391 -13.438 1 94.44 99 THR A C 1
ATOM 714 O O . THR A 1 99 ? -2.172 -16.922 -14.562 1 94.44 99 THR A O 1
ATOM 717 N N . HIS A 1 100 ? -1.439 -18.531 -13.188 1 93.5 100 HIS A N 1
ATOM 718 C CA . HIS A 1 100 ? -1.169 -19.438 -14.289 1 93.5 100 HIS A CA 1
ATOM 719 C C . HIS A 1 100 ? -2.465 -19.938 -14.93 1 93.5 100 HIS A C 1
ATOM 721 O O . HIS A 1 100 ? -3.484 -20.062 -14.25 1 93.5 100 HIS A O 1
ATOM 727 N N . SER A 1 101 ? -2.463 -20.188 -16.266 1 93.69 101 SER A N 1
ATOM 728 C CA . SER A 1 101 ? -3.641 -20.703 -16.953 1 93.69 101 SER A CA 1
ATOM 729 C C . SER A 1 101 ? -3.406 -22.125 -17.453 1 93.69 101 SER A C 1
ATOM 731 O O . SER A 1 101 ? -4.293 -22.734 -18.062 1 93.69 101 SER A O 1
ATOM 733 N N . ASP A 1 102 ? -2.225 -22.625 -17.25 1 92.38 102 ASP A N 1
ATOM 734 C CA . ASP A 1 102 ? -1.877 -23.984 -17.609 1 92.38 102 ASP A CA 1
ATOM 735 C C . ASP A 1 102 ? -0.812 -24.547 -16.672 1 92.38 102 ASP A C 1
ATOM 737 O O . ASP A 1 102 ? -0.269 -23.828 -15.836 1 92.38 102 ASP A O 1
ATOM 741 N N . ASN A 1 103 ? -0.458 -25.812 -16.797 1 90.56 103 ASN A N 1
ATOM 742 C CA . ASN A 1 103 ? 0.441 -26.469 -15.852 1 90.56 103 ASN A CA 1
ATOM 743 C C . ASN A 1 103 ? 1.829 -26.672 -16.453 1 90.56 103 ASN A C 1
ATOM 745 O O . ASN A 1 103 ? 2.609 -27.484 -15.953 1 90.56 103 ASN A O 1
ATOM 749 N N . SER A 1 104 ? 2.094 -25.984 -17.547 1 93.12 104 SER A N 1
ATOM 750 C CA . SER A 1 104 ? 3.424 -26.109 -18.125 1 93.12 104 SER A CA 1
ATOM 751 C C . SER A 1 104 ? 4.488 -25.516 -17.203 1 93.12 104 SER A C 1
ATOM 753 O O . SER A 1 104 ? 4.23 -24.562 -16.5 1 93.12 104 SER A O 1
ATOM 755 N N . ALA A 1 105 ? 5.66 -26.188 -17.281 1 94.69 105 ALA A N 1
ATOM 756 C CA . ALA A 1 105 ? 6.773 -25.641 -16.5 1 94.69 105 ALA A CA 1
ATOM 757 C C . ALA A 1 105 ? 7.238 -24.312 -17.078 1 94.69 105 ALA A C 1
ATOM 759 O O . ALA A 1 105 ? 7.406 -24.172 -18.281 1 94.69 105 ALA A O 1
ATOM 760 N N . LYS A 1 106 ? 7.441 -23.344 -16.203 1 95.31 106 LYS A N 1
ATOM 761 C CA . LYS A 1 106 ? 7.852 -22 -16.562 1 95.31 106 LYS A CA 1
ATOM 762 C C . LYS A 1 106 ? 9.188 -21.625 -15.922 1 95.31 106 LYS A C 1
ATOM 764 O O . LYS A 1 106 ? 9.398 -21.906 -14.734 1 95.31 106 LYS A O 1
ATOM 769 N N . ASP A 1 107 ? 10.102 -21.094 -16.719 1 96.75 107 ASP A N 1
ATOM 770 C CA . ASP A 1 107 ? 11.344 -20.562 -16.172 1 96.75 107 ASP A CA 1
ATOM 771 C C . ASP A 1 107 ? 11.109 -19.188 -15.531 1 96.75 107 ASP A C 1
ATOM 773 O O . ASP A 1 107 ? 11.734 -18.859 -14.523 1 96.75 107 ASP A O 1
ATOM 777 N N . SER A 1 108 ? 10.289 -18.453 -16.172 1 97.81 108 SER A N 1
ATOM 778 C CA . SER A 1 108 ? 9.938 -17.109 -15.75 1 97.81 108 SER A CA 1
ATOM 779 C C . SER A 1 108 ? 8.594 -16.688 -16.312 1 97.81 108 SER A C 1
ATOM 781 O O . SER A 1 108 ? 8.109 -17.266 -17.297 1 97.81 108 SER A O 1
ATOM 783 N N . VAL A 1 109 ? 7.961 -15.773 -15.695 1 97.75 109 VAL A N 1
ATOM 784 C CA . VAL A 1 109 ? 6.75 -15.133 -16.203 1 97.75 109 VAL A CA 1
ATOM 785 C C . VAL A 1 109 ? 6.867 -13.617 -16.062 1 97.75 109 VAL A C 1
ATOM 787 O O . VAL A 1 109 ? 7.309 -13.117 -15.023 1 97.75 109 VAL A O 1
ATOM 790 N N . THR A 1 110 ? 6.613 -12.906 -17.109 1 98.5 110 THR A N 1
ATOM 791 C CA . THR A 1 110 ? 6.559 -11.453 -17.094 1 98.5 110 THR A CA 1
ATOM 792 C C . THR A 1 110 ? 5.137 -10.961 -17.344 1 98.5 110 THR A C 1
ATOM 794 O O . THR A 1 110 ? 4.496 -11.359 -18.312 1 98.5 110 THR A O 1
ATOM 797 N N . VAL A 1 111 ? 4.664 -10.125 -16.469 1 98.62 111 VAL A N 1
ATOM 798 C CA . VAL A 1 111 ? 3.307 -9.602 -16.562 1 98.62 111 VAL A CA 1
ATOM 799 C C . VAL A 1 111 ? 3.338 -8.078 -16.562 1 98.62 111 VAL A C 1
ATOM 801 O O . VAL A 1 111 ? 4.355 -7.473 -16.219 1 98.62 111 VAL A O 1
ATOM 804 N N . THR A 1 112 ? 2.252 -7.422 -16.953 1 98.81 112 THR A N 1
ATOM 805 C CA . THR A 1 112 ? 2.104 -5.969 -16.938 1 98.81 112 THR A CA 1
ATOM 806 C C . THR A 1 112 ? 1.2 -5.539 -15.781 1 98.81 112 THR A C 1
ATOM 808 O O . THR A 1 112 ? 0.07 -6.016 -15.656 1 98.81 112 THR A O 1
ATOM 811 N N . TYR A 1 113 ? 1.715 -4.75 -14.969 1 98.75 113 TYR A N 1
ATOM 812 C CA . TYR A 1 113 ? 1.004 -4.203 -13.812 1 98.75 113 TYR A CA 1
ATOM 813 C C . TYR A 1 113 ? 0.746 -2.713 -13.992 1 98.75 113 TYR A C 1
ATOM 815 O O . TYR A 1 113 ? 1.611 -1.979 -14.477 1 98.75 113 TYR A O 1
ATOM 823 N N . LEU A 1 114 ? -0.443 -2.27 -13.609 1 98.81 114 LEU A N 1
ATOM 824 C CA . LEU A 1 114 ? -0.836 -0.868 -13.688 1 98.81 114 LEU A CA 1
ATOM 825 C C . LEU A 1 114 ? -1.15 -0.308 -12.305 1 98.81 114 LEU A C 1
ATOM 827 O O . LEU A 1 114 ? -2.215 -0.583 -11.75 1 98.81 114 LEU A O 1
ATOM 831 N N . PRO A 1 115 ? -0.174 0.473 -11.727 1 98.19 115 PRO A N 1
ATOM 832 C CA . PRO A 1 115 ? -0.495 1.152 -10.477 1 98.19 115 PRO A CA 1
ATOM 833 C C . PRO A 1 115 ? -1.623 2.17 -10.625 1 98.19 115 PRO A C 1
ATOM 835 O O . PRO A 1 115 ? -1.763 2.791 -11.68 1 98.19 115 PRO A O 1
ATOM 838 N N . PRO A 1 116 ? -2.406 2.369 -9.586 1 96.69 116 PRO A N 1
ATOM 839 C CA . PRO A 1 116 ? -3.449 3.396 -9.648 1 96.69 116 PRO A CA 1
ATOM 840 C C . PRO A 1 116 ? -2.887 4.797 -9.883 1 96.69 116 PRO A C 1
ATOM 842 O O . PRO A 1 116 ? -1.741 5.074 -9.523 1 96.69 116 PRO A O 1
ATOM 845 N N . ALA A 1 117 ? -3.691 5.719 -10.398 1 94.75 117 ALA A N 1
ATOM 846 C CA . ALA A 1 117 ? -3.27 7.078 -10.734 1 94.75 117 ALA A CA 1
ATOM 847 C C . ALA A 1 117 ? -2.979 7.883 -9.469 1 94.75 117 ALA A C 1
ATOM 849 O O . ALA A 1 117 ? -2.186 8.828 -9.5 1 94.75 117 ALA A O 1
ATOM 850 N N . ASN A 1 118 ? -3.588 7.531 -8.375 1 91.75 118 ASN A N 1
ATOM 851 C CA . ASN A 1 118 ? -3.436 8.297 -7.145 1 91.75 118 ASN A CA 1
ATOM 852 C C . ASN A 1 118 ? -2.545 7.574 -6.141 1 91.75 118 ASN A C 1
ATOM 854 O O . ASN A 1 118 ? -2.551 7.902 -4.949 1 91.75 118 ASN A O 1
ATOM 858 N N . ALA A 1 119 ? -1.842 6.605 -6.621 1 94.25 119 ALA A N 1
ATOM 859 C CA . ALA A 1 119 ? -1.043 5.793 -5.707 1 94.25 119 ALA A CA 1
ATOM 860 C C . ALA A 1 119 ? 0.124 6.59 -5.137 1 94.25 119 ALA A C 1
ATOM 862 O O . ALA A 1 119 ? 0.75 7.383 -5.848 1 94.25 119 ALA A O 1
ATOM 863 N N . PHE A 1 120 ? 0.418 6.441 -3.902 1 92.31 120 PHE A N 1
ATOM 864 C CA . PHE A 1 120 ? 1.643 6.855 -3.227 1 92.31 120 PHE A CA 1
ATOM 865 C C . PHE A 1 120 ? 2.057 5.832 -2.18 1 92.31 120 PHE A C 1
ATOM 867 O O . PHE A 1 120 ? 1.287 4.93 -1.848 1 92.31 120 PHE A O 1
ATOM 874 N N . GLY A 1 121 ? 3.328 5.941 -1.749 1 93.25 121 GLY A N 1
ATOM 875 C CA . GLY A 1 121 ? 3.807 4.957 -0.791 1 93.25 121 GLY A CA 1
ATOM 876 C C . GLY A 1 121 ? 4.066 3.596 -1.413 1 93.25 121 GLY A C 1
ATOM 877 O O . GLY A 1 121 ? 3.982 3.439 -2.633 1 93.25 121 GLY A O 1
ATOM 878 N N . PRO A 1 122 ? 4.395 2.639 -0.568 1 94.38 122 PRO A N 1
ATOM 879 C CA . PRO A 1 122 ? 4.723 1.31 -1.09 1 94.38 122 PRO A CA 1
ATOM 880 C C . PRO A 1 122 ? 3.482 0.518 -1.503 1 94.38 122 PRO A C 1
ATOM 882 O O . PRO A 1 122 ? 2.408 0.699 -0.924 1 94.38 122 PRO A O 1
ATOM 885 N N . ILE A 1 123 ? 3.639 -0.27 -2.516 1 96.56 123 ILE A N 1
ATOM 886 C CA . ILE A 1 123 ? 2.607 -1.203 -2.953 1 96.56 123 ILE A CA 1
ATOM 887 C C . ILE A 1 123 ? 3.098 -2.639 -2.768 1 96.56 123 ILE A C 1
ATOM 889 O O . ILE A 1 123 ? 4.254 -2.947 -3.059 1 96.56 123 ILE A O 1
ATOM 893 N N . GLY A 1 124 ? 2.232 -3.492 -2.287 1 95.75 124 GLY A N 1
ATOM 894 C CA . GLY A 1 124 ? 2.584 -4.891 -2.107 1 95.75 124 GLY A CA 1
ATOM 895 C C . GLY A 1 124 ? 2.08 -5.781 -3.229 1 95.75 124 GLY A C 1
ATOM 896 O O . GLY A 1 124 ? 0.943 -5.633 -3.682 1 95.75 124 GLY A O 1
ATOM 897 N N . ILE A 1 125 ? 2.938 -6.652 -3.656 1 96.69 125 ILE A N 1
ATOM 898 C CA . ILE A 1 125 ? 2.539 -7.766 -4.512 1 96.69 125 ILE A CA 1
ATOM 899 C C . ILE A 1 125 ? 2.744 -9.086 -3.77 1 96.69 125 ILE A C 1
ATOM 901 O O . ILE A 1 125 ? 3.877 -9.453 -3.449 1 96.69 125 ILE A O 1
ATOM 905 N N . ARG A 1 126 ? 1.689 -9.727 -3.477 1 94.62 126 ARG A N 1
ATOM 906 C CA . ARG A 1 126 ? 1.799 -11.047 -2.854 1 94.62 126 ARG A CA 1
ATOM 907 C C . ARG A 1 126 ? 2.008 -12.133 -3.902 1 94.62 126 ARG A C 1
ATOM 909 O O . ARG A 1 126 ? 1.235 -12.234 -4.855 1 94.62 126 ARG A O 1
ATOM 916 N N . VAL A 1 127 ? 3.016 -12.938 -3.709 1 94 127 VAL A N 1
ATOM 917 C CA . VAL A 1 127 ? 3.389 -13.945 -4.695 1 94 127 VAL A CA 1
ATOM 918 C C . VAL A 1 127 ? 3.346 -15.336 -4.059 1 94 127 VAL A C 1
ATOM 920 O O . VAL A 1 127 ? 3.887 -15.539 -2.969 1 94 127 VAL A O 1
ATOM 923 N N . THR A 1 128 ? 2.678 -16.172 -4.758 1 91.56 128 THR A N 1
ATOM 924 C CA . THR A 1 128 ? 2.666 -17.594 -4.465 1 91.56 128 THR A CA 1
ATOM 925 C C . THR A 1 128 ? 3.254 -18.391 -5.629 1 91.56 128 THR A C 1
ATOM 927 O O . THR A 1 128 ? 2.961 -18.109 -6.793 1 91.56 128 THR A O 1
ATOM 930 N N . VAL A 1 129 ? 4.059 -19.375 -5.273 1 91.94 129 VAL A N 1
ATOM 931 C CA . VAL A 1 129 ? 4.664 -20.219 -6.305 1 91.94 129 VAL A CA 1
ATOM 932 C C . VAL A 1 129 ? 4.469 -21.688 -5.957 1 91.94 129 VAL A C 1
ATOM 934 O O . VAL A 1 129 ? 4.652 -22.094 -4.805 1 91.94 129 VAL A O 1
ATOM 937 N N . VAL A 1 130 ? 4.055 -22.359 -6.914 1 88.12 130 VAL A N 1
ATOM 938 C CA . VAL A 1 130 ? 3.963 -23.812 -6.844 1 88.12 130 VAL A CA 1
ATOM 939 C C . VAL A 1 130 ? 4.918 -24.438 -7.859 1 88.12 130 VAL A C 1
ATOM 941 O O . VAL A 1 130 ? 4.75 -24.266 -9.07 1 88.12 130 VAL A O 1
ATOM 944 N N . GLN A 1 131 ? 5.98 -25 -7.359 1 89.38 131 GLN A N 1
ATOM 945 C CA . GLN A 1 131 ? 6.941 -25.625 -8.266 1 89.38 131 GLN A CA 1
ATOM 946 C C . GLN A 1 131 ? 6.332 -26.844 -8.953 1 89.38 131 GLN A C 1
ATOM 948 O O . GLN A 1 131 ? 6.398 -26.969 -10.172 1 89.38 131 GLN A O 1
ATOM 953 N N . ASP A 1 132 ? 5.816 -27.672 -8.102 1 83 132 ASP A N 1
ATOM 954 C CA . ASP A 1 132 ? 5.074 -28.844 -8.578 1 83 132 ASP A CA 1
ATOM 955 C C . ASP A 1 132 ? 4.086 -29.328 -7.523 1 83 132 ASP A C 1
ATOM 957 O O . ASP A 1 132 ? 3.889 -28.688 -6.496 1 83 132 ASP A O 1
ATOM 961 N N . PHE A 1 133 ? 3.4 -30.328 -7.77 1 74.44 133 PHE A N 1
ATOM 962 C CA . PHE A 1 133 ? 2.312 -30.812 -6.93 1 74.44 133 PHE A CA 1
ATOM 963 C C . PHE A 1 133 ? 2.77 -30.938 -5.48 1 74.44 133 PHE A C 1
ATOM 965 O O . PHE A 1 133 ? 2.01 -30.656 -4.555 1 74.44 133 PHE A O 1
ATOM 972 N N . ASP A 1 134 ? 3.99 -31.125 -5.184 1 75.94 134 ASP A N 1
ATOM 973 C CA . ASP A 1 134 ? 4.43 -31.453 -3.828 1 75.94 134 ASP A CA 1
ATOM 974 C C . ASP A 1 134 ? 5.266 -30.312 -3.238 1 75.94 134 ASP A C 1
ATOM 976 O O . ASP A 1 134 ? 5.551 -30.312 -2.039 1 75.94 134 ASP A O 1
ATOM 980 N N . VAL A 1 135 ? 5.617 -29.422 -4.078 1 82.94 135 VAL A N 1
ATOM 981 C CA . VAL A 1 135 ? 6.559 -28.422 -3.588 1 82.94 135 VAL A CA 1
ATOM 982 C C . VAL A 1 135 ? 5.977 -27.016 -3.783 1 82.94 135 VAL A C 1
ATOM 984 O O . VAL A 1 135 ? 5.773 -26.578 -4.918 1 82.94 135 VAL A O 1
ATOM 987 N N . TRP A 1 136 ? 5.664 -26.391 -2.695 1 85.75 136 TRP A N 1
ATOM 988 C CA . TRP A 1 136 ? 5.188 -25.016 -2.717 1 85.75 136 TRP A CA 1
ATOM 989 C C . TRP A 1 136 ? 5.656 -24.25 -1.479 1 85.75 136 TRP A C 1
ATOM 991 O O . TRP A 1 136 ? 6.23 -24.844 -0.562 1 85.75 136 TRP A O 1
ATOM 1001 N N . TRP A 1 137 ? 5.578 -22.938 -1.507 1 85.94 137 TRP A N 1
ATOM 1002 C CA . TRP A 1 137 ? 6.047 -22.078 -0.435 1 85.94 137 TRP A CA 1
ATOM 1003 C C . TRP A 1 137 ? 4.926 -21.172 0.064 1 85.94 137 TRP A C 1
ATOM 1005 O O . TRP A 1 137 ? 3.98 -20.875 -0.673 1 85.94 137 TRP A O 1
ATOM 1015 N N . ASN A 1 138 ? 5.145 -20.703 1.293 1 84.94 138 ASN A N 1
ATOM 1016 C CA . ASN A 1 138 ? 4.254 -19.656 1.782 1 84.94 138 ASN A CA 1
ATOM 1017 C C . ASN A 1 138 ? 4.332 -18.406 0.917 1 84.94 138 ASN A C 1
ATOM 1019 O O . ASN A 1 138 ? 5.41 -18.031 0.448 1 84.94 138 ASN A O 1
ATOM 1023 N N . PRO A 1 139 ? 3.199 -17.781 0.752 1 89.12 139 PRO A N 1
ATOM 1024 C CA . PRO A 1 139 ? 3.219 -16.531 -0.023 1 89.12 139 PRO A CA 1
ATOM 1025 C C . PRO A 1 139 ? 4.164 -15.492 0.562 1 89.12 139 PRO A C 1
ATOM 1027 O O . PRO A 1 139 ? 4.301 -15.391 1.784 1 89.12 139 PRO A O 1
ATOM 1030 N N . GLU A 1 140 ? 4.816 -14.75 -0.242 1 91.25 140 GLU A N 1
ATOM 1031 C CA . GLU A 1 140 ? 5.652 -13.617 0.138 1 91.25 140 GLU A CA 1
ATOM 1032 C C . GLU A 1 140 ? 5.152 -12.32 -0.504 1 91.25 140 GLU A C 1
ATOM 1034 O O . GLU A 1 140 ? 4.574 -12.344 -1.592 1 91.25 140 GLU A O 1
ATOM 1039 N N . VAL A 1 141 ? 5.387 -11.258 0.165 1 93.31 141 VAL A N 1
ATOM 1040 C CA . VAL A 1 141 ? 5 -9.953 -0.36 1 93.31 141 VAL A CA 1
ATOM 1041 C C . VAL A 1 141 ? 6.234 -9.211 -0.869 1 93.31 141 VAL A C 1
ATOM 1043 O O . VAL A 1 141 ? 7.191 -9 -0.122 1 93.31 141 VAL A O 1
ATOM 1046 N N . PHE A 1 142 ? 6.211 -8.852 -2.064 1 93.81 142 PHE A N 1
ATOM 1047 C CA . PHE A 1 142 ? 7.23 -8.008 -2.676 1 93.81 142 PHE A CA 1
ATOM 1048 C C . PHE A 1 142 ? 6.773 -6.551 -2.717 1 93.81 142 PHE A C 1
ATOM 1050 O O . PHE A 1 142 ? 5.613 -6.27 -3.025 1 93.81 142 PHE A O 1
ATOM 1057 N N . ILE A 1 143 ? 7.699 -5.648 -2.395 1 94.12 143 ILE A N 1
ATOM 1058 C CA . ILE A 1 143 ? 7.344 -4.242 -2.244 1 94.12 143 ILE A CA 1
ATOM 1059 C C . ILE A 1 143 ? 7.77 -3.465 -3.486 1 94.12 143 ILE A C 1
ATOM 1061 O O . ILE A 1 143 ? 8.938 -3.502 -3.877 1 94.12 143 ILE A O 1
ATOM 1065 N N . LEU A 1 144 ? 6.797 -2.803 -4.082 1 94.69 144 LEU A N 1
ATOM 1066 C CA . LEU A 1 144 ? 7.074 -1.818 -5.121 1 94.69 144 LEU A CA 1
ATOM 1067 C C . LEU A 1 144 ? 7.152 -0.414 -4.535 1 94.69 144 LEU A C 1
ATOM 1069 O O . LEU A 1 144 ? 6.203 0.049 -3.896 1 94.69 144 LEU A O 1
ATOM 1073 N N . GLN A 1 145 ? 8.211 0.232 -4.77 1 93.19 145 GLN A N 1
ATOM 1074 C CA . GLN A 1 145 ? 8.383 1.6 -4.289 1 93.19 145 GLN A CA 1
ATOM 1075 C C . GLN A 1 145 ? 8.023 2.611 -5.375 1 93.19 145 GLN A C 1
ATOM 1077 O O . GLN A 1 145 ? 8.312 2.389 -6.555 1 93.19 145 GLN A O 1
ATOM 1082 N N . ARG A 1 146 ? 7.41 3.686 -4.906 1 93.31 146 ARG A N 1
ATOM 1083 C CA . ARG A 1 146 ? 7.113 4.75 -5.855 1 93.31 146 ARG A CA 1
ATOM 1084 C C . ARG A 1 146 ? 8.367 5.539 -6.203 1 93.31 146 ARG A C 1
ATOM 1086 O O . ARG A 1 146 ? 9.18 5.844 -5.328 1 93.31 146 ARG A O 1
ATOM 1093 N N . ASN A 1 147 ? 8.406 5.82 -7.461 1 89.56 147 ASN A N 1
ATOM 1094 C CA . ASN A 1 147 ? 9.453 6.754 -7.863 1 89.56 147 ASN A CA 1
ATOM 1095 C C . ASN A 1 147 ? 9.305 8.102 -7.164 1 89.56 147 ASN A C 1
ATOM 1097 O O . ASN A 1 147 ? 8.219 8.695 -7.172 1 89.56 147 ASN A O 1
ATOM 1101 N N . GLY A 1 148 ? 10.375 8.57 -6.445 1 79.25 148 GLY A N 1
ATOM 1102 C CA . GLY A 1 148 ? 10.367 9.922 -5.891 1 79.25 148 GLY A CA 1
ATOM 1103 C C . GLY A 1 148 ? 9.938 9.961 -4.438 1 79.25 148 GLY A C 1
ATOM 1104 O O . GLY A 1 148 ? 10.078 10.992 -3.773 1 79.25 148 GLY A O 1
ATOM 1105 N N . ASP A 1 149 ? 9.359 8.852 -3.986 1 75.56 149 ASP A N 1
ATOM 1106 C CA . ASP A 1 149 ? 8.945 8.875 -2.586 1 75.56 149 ASP A CA 1
ATOM 1107 C C . ASP A 1 149 ? 10.148 8.953 -1.656 1 75.56 149 ASP A C 1
ATOM 1109 O O . ASP A 1 149 ? 11.172 8.312 -1.906 1 75.56 149 ASP A O 1
ATOM 1113 N N . VAL A 1 150 ? 10.047 9.859 -0.73 1 72.38 150 VAL A N 1
ATOM 1114 C CA . VAL A 1 150 ? 11.008 9.852 0.362 1 72.38 150 VAL A CA 1
ATOM 1115 C C . VAL A 1 150 ? 10.516 8.938 1.481 1 72.38 150 VAL A C 1
ATOM 1117 O O . VAL A 1 150 ? 9.516 9.234 2.141 1 72.38 150 VAL A O 1
ATOM 1120 N N . ILE A 1 151 ? 10.961 7.754 1.513 1 67.75 151 ILE A N 1
ATOM 1121 C CA . ILE A 1 151 ? 10.547 6.758 2.492 1 67.75 151 ILE A CA 1
ATOM 1122 C C . ILE A 1 151 ? 11.414 6.867 3.744 1 67.75 151 ILE A C 1
ATOM 1124 O O . ILE A 1 151 ? 12.641 6.871 3.656 1 67.75 151 ILE A O 1
ATOM 1128 N N . THR A 1 152 ? 10.648 7.367 4.781 1 57.62 152 THR A N 1
ATOM 1129 C CA . THR A 1 152 ? 11.398 7.434 6.035 1 57.62 152 THR A CA 1
ATOM 1130 C C . THR A 1 152 ? 10.922 6.352 7 1 57.62 152 THR A C 1
ATOM 1132 O O . THR A 1 152 ? 9.727 6.07 7.09 1 57.62 152 THR A O 1
ATOM 1135 N N . GLY A 1 153 ? 11.844 5.25 7.551 1 49.75 153 GLY A N 1
ATOM 1136 C CA . GLY A 1 153 ? 11.656 4.285 8.625 1 49.75 153 GLY A CA 1
ATOM 1137 C C . GLY A 1 153 ? 12.516 3.045 8.469 1 49.75 153 GLY A C 1
ATOM 1138 O O . GLY A 1 153 ? 13.047 2.779 7.391 1 49.75 153 GLY A O 1
ATOM 1139 N N . MET B 1 1 ? 4.129 67.625 10.656 1 40.22 1 MET B N 1
ATOM 1140 C CA . MET B 1 1 ? 4.387 66.25 11.172 1 40.22 1 MET B CA 1
ATOM 1141 C C . MET B 1 1 ? 3.426 65.25 10.562 1 40.22 1 MET B C 1
ATOM 1143 O O . MET B 1 1 ? 2.223 65.312 10.82 1 40.22 1 MET B O 1
ATOM 1147 N N . LEU B 1 2 ? 3.68 64.812 9.312 1 47 2 LEU B N 1
ATOM 1148 C CA . LEU B 1 2 ? 2.914 63.844 8.516 1 47 2 LEU B CA 1
ATOM 1149 C C . LEU B 1 2 ? 2.99 62.438 9.117 1 47 2 LEU B C 1
ATOM 1151 O O . LEU B 1 2 ? 4.074 61.875 9.227 1 47 2 LEU B O 1
ATOM 1155 N N . ALA B 1 3 ? 2.039 62.125 9.969 1 52.88 3 ALA B N 1
ATOM 1156 C CA . ALA B 1 3 ? 1.9 60.781 10.539 1 52.88 3 ALA B CA 1
ATOM 1157 C C . ALA B 1 3 ? 1.689 59.719 9.445 1 52.88 3 ALA B C 1
ATOM 1159 O O . ALA B 1 3 ? 0.692 59.781 8.719 1 52.88 3 ALA B O 1
ATOM 1160 N N . LEU B 1 4 ? 2.752 59.125 8.969 1 48.34 4 LEU B N 1
ATOM 1161 C CA . LEU B 1 4 ? 2.697 57.969 8.094 1 48.34 4 LEU B CA 1
ATOM 1162 C C . LEU B 1 4 ? 2.051 56.781 8.797 1 48.34 4 LEU B C 1
ATOM 1164 O O . LEU B 1 4 ? 2.602 56.25 9.766 1 48.34 4 LEU B O 1
ATOM 1168 N N . VAL B 1 5 ? 0.725 56.656 8.727 1 48.72 5 VAL B N 1
ATOM 1169 C CA . VAL B 1 5 ? 0.032 55.469 9.188 1 48.72 5 VAL B CA 1
ATOM 1170 C C . VAL B 1 5 ? 0.49 54.25 8.375 1 48.72 5 VAL B C 1
ATOM 1172 O O . VAL B 1 5 ? 0.285 54.219 7.156 1 48.72 5 VAL B O 1
ATOM 1175 N N . VAL B 1 6 ? 1.52 53.594 8.82 1 45.44 6 VAL B N 1
ATOM 1176 C CA . VAL B 1 6 ? 1.896 52.281 8.289 1 45.44 6 VAL B CA 1
ATOM 1177 C C . VAL B 1 6 ? 0.742 51.312 8.477 1 45.44 6 VAL B C 1
ATOM 1179 O O . VAL B 1 6 ? 0.364 50.969 9.602 1 45.44 6 VAL B O 1
ATOM 1182 N N . LEU B 1 7 ? -0.164 51.25 7.551 1 40.88 7 LEU B N 1
ATOM 1183 C CA . LEU B 1 7 ? -1.15 50.188 7.473 1 40.88 7 LEU B CA 1
ATOM 1184 C C . LEU B 1 7 ? -0.468 48.812 7.406 1 40.88 7 LEU B C 1
ATOM 1186 O O . LEU B 1 7 ? 0.181 48.5 6.406 1 40.88 7 LEU B O 1
ATOM 1190 N N . SER B 1 8 ? -0.042 48.281 8.531 1 38.16 8 SER B N 1
ATOM 1191 C CA . SER B 1 8 ? 0.416 46.906 8.562 1 38.16 8 SER B CA 1
ATOM 1192 C C . SER B 1 8 ? -0.663 45.969 8.055 1 38.16 8 SER B C 1
ATOM 1194 O O . SER B 1 8 ? -1.737 45.844 8.648 1 38.16 8 SER B O 1
ATOM 1196 N N . LEU B 1 9 ? -0.731 45.719 6.797 1 41.25 9 LEU B N 1
ATOM 1197 C CA . LEU B 1 9 ? -1.536 44.625 6.258 1 41.25 9 LEU B CA 1
ATOM 1198 C C . LEU B 1 9 ? -1.25 43.344 6.996 1 41.25 9 LEU B C 1
ATOM 1200 O O . LEU B 1 9 ? -0.166 42.75 6.855 1 41.25 9 LEU B O 1
ATOM 1204 N N . VAL B 1 10 ? -1.778 43.188 8.219 1 37.06 10 VAL B N 1
ATOM 1205 C CA . VAL B 1 10 ? -1.786 41.875 8.82 1 37.06 10 VAL B CA 1
ATOM 1206 C C . VAL B 1 10 ? -2.387 40.844 7.844 1 37.06 10 VAL B C 1
ATOM 1208 O O . VAL B 1 10 ? -3.561 40.969 7.48 1 37.06 10 VAL B O 1
ATOM 1211 N N . ALA B 1 11 ? -1.619 40.281 6.984 1 37.41 11 ALA B N 1
ATOM 1212 C CA . ALA B 1 11 ? -2.061 39.094 6.254 1 37.41 11 ALA B CA 1
ATOM 1213 C C . ALA B 1 11 ? -2.631 38.062 7.203 1 37.41 11 ALA B C 1
ATOM 1215 O O . ALA B 1 11 ? -1.9 37.469 8.008 1 37.41 11 ALA B O 1
ATOM 1216 N N . VAL B 1 12 ? -3.852 38.281 7.719 1 32.19 12 VAL B N 1
ATOM 1217 C CA . VAL B 1 12 ? -4.539 37.156 8.383 1 32.19 12 VAL B CA 1
ATOM 1218 C C . VAL B 1 12 ? -4.469 35.906 7.516 1 32.19 12 VAL B C 1
ATOM 1220 O O . VAL B 1 12 ? -5.039 35.875 6.422 1 32.19 12 VAL B O 1
ATOM 1223 N N . SER B 1 13 ? -3.314 35.344 7.492 1 35.28 13 SER B N 1
ATOM 1224 C CA . SER B 1 13 ? -3.393 34 6.945 1 35.28 13 SER B CA 1
ATOM 1225 C C . SER B 1 13 ? -4.664 33.281 7.398 1 35.28 13 SER B C 1
ATOM 1227 O O . SER B 1 13 ? -4.875 33.094 8.594 1 35.28 13 SER B O 1
ATOM 1229 N N . GLN B 1 14 ? -5.832 33.688 6.914 1 33.09 14 GLN B N 1
ATOM 1230 C CA . GLN B 1 14 ? -7.055 32.938 7.188 1 33.09 14 GLN B CA 1
ATOM 1231 C C . GLN B 1 14 ? -6.785 31.438 7.219 1 33.09 14 GLN B C 1
ATOM 1233 O O . GLN B 1 14 ? -6.301 30.859 6.238 1 33.09 14 GLN B O 1
ATOM 1238 N N . ALA B 1 15 ? -6.242 30.922 8.336 1 40.53 15 ALA B N 1
ATOM 1239 C CA . ALA B 1 15 ? -6.461 29.5 8.531 1 40.53 15 ALA B CA 1
ATOM 1240 C C . ALA B 1 15 ? -7.793 29.062 7.938 1 40.53 15 ALA B C 1
ATOM 1242 O O . ALA B 1 15 ? -8.844 29.609 8.281 1 40.53 15 ALA B O 1
ATOM 1243 N N . TYR B 1 16 ? -7.922 28.844 6.676 1 41.56 16 TYR B N 1
ATOM 1244 C CA . TYR B 1 16 ? -9.211 28.375 6.18 1 41.56 16 TYR B CA 1
ATOM 1245 C C . TYR B 1 16 ? -9.859 27.422 7.18 1 41.56 16 TYR B C 1
ATOM 1247 O O . TYR B 1 16 ? -9.266 26.406 7.562 1 41.56 16 TYR B O 1
ATOM 1255 N N . PRO B 1 17 ? -10.531 27.859 8.141 1 42.75 17 PRO B N 1
ATOM 1256 C CA . PRO B 1 17 ? -11.312 26.922 8.945 1 42.75 17 PRO B CA 1
ATOM 1257 C C . PRO B 1 17 ? -11.609 25.609 8.211 1 42.75 17 PRO B C 1
ATOM 1259 O O . PRO B 1 17 ? -12.203 24.703 8.781 1 42.75 17 PRO B O 1
ATOM 1262 N N . THR B 1 18 ? -11.703 25.672 6.879 1 43.69 18 THR B N 1
ATOM 1263 C CA . THR B 1 18 ? -12.164 24.547 6.07 1 43.69 18 THR B CA 1
ATOM 1264 C C . THR B 1 18 ? -11.016 23.578 5.801 1 43.69 18 THR B C 1
ATOM 1266 O O . THR B 1 18 ? -9.844 23.953 5.867 1 43.69 18 THR B O 1
ATOM 1269 N N . GLY B 1 19 ? -11.062 22.344 6.102 1 47.16 19 GLY B N 1
ATOM 1270 C CA . GLY B 1 19 ? -10.18 21.25 5.727 1 47.16 19 GLY B CA 1
ATOM 1271 C C . GLY B 1 19 ? -9.352 21.547 4.488 1 47.16 19 GLY B C 1
ATOM 1272 O O . GLY B 1 19 ? -9.594 22.547 3.803 1 47.16 19 GLY B O 1
ATOM 1273 N N . ALA B 1 20 ? -8.062 21.188 4.414 1 52.94 20 ALA B N 1
ATOM 1274 C CA . ALA B 1 20 ? -7.137 21.297 3.291 1 52.94 20 ALA B CA 1
ATOM 1275 C C . ALA B 1 20 ? -7.855 21.078 1.965 1 52.94 20 ALA B C 1
ATOM 1277 O O . ALA B 1 20 ? -8.617 20.109 1.818 1 52.94 20 ALA B O 1
ATOM 1278 N N . PRO B 1 21 ? -7.844 22.094 1.08 1 56.25 21 PRO B N 1
ATOM 1279 C CA . PRO B 1 21 ? -8.359 21.828 -0.262 1 56.25 21 PRO B CA 1
ATOM 1280 C C . PRO B 1 21 ? -7.867 20.5 -0.83 1 56.25 21 PRO B C 1
ATOM 1282 O O . PRO B 1 21 ? -6.82 20 -0.411 1 56.25 21 PRO B O 1
ATOM 1285 N N . ILE B 1 22 ? -8.617 19.828 -1.659 1 59.06 22 ILE B N 1
ATOM 1286 C CA . ILE B 1 22 ? -8.406 18.516 -2.258 1 59.06 22 ILE B CA 1
ATOM 1287 C C . ILE B 1 22 ? -7.02 18.453 -2.902 1 59.06 22 ILE B C 1
ATOM 1289 O O . ILE B 1 22 ? -6.332 17.438 -2.83 1 59.06 22 ILE B O 1
ATOM 1293 N N . ASP B 1 23 ? -6.625 19.625 -3.523 1 61.81 23 ASP B N 1
ATOM 1294 C CA . ASP B 1 23 ? -5.336 19.609 -4.211 1 61.81 23 ASP B CA 1
ATOM 1295 C C . ASP B 1 23 ? -4.184 19.453 -3.219 1 61.81 23 ASP B C 1
ATOM 1297 O O . ASP B 1 23 ? -3.242 18.703 -3.463 1 61.81 23 ASP B O 1
ATOM 1301 N N . ALA B 1 24 ? -4.266 20.203 -2.146 1 65.38 24 ALA B N 1
ATOM 1302 C CA . ALA B 1 24 ? -3.236 20.109 -1.117 1 65.38 24 ALA B CA 1
ATOM 1303 C C . ALA B 1 24 ? -3.213 18.719 -0.485 1 65.38 24 ALA B C 1
ATOM 1305 O O . ALA B 1 24 ? -2.146 18.203 -0.145 1 65.38 24 ALA B O 1
ATOM 1306 N N . CYS B 1 25 ? -4.336 18.016 -0.558 1 75.88 25 CYS B N 1
ATOM 1307 C CA . CYS B 1 25 ? -4.43 16.719 0.081 1 75.88 25 CYS B CA 1
ATOM 1308 C C . CYS B 1 25 ? -3.801 15.633 -0.792 1 75.88 25 CYS B C 1
ATOM 1310 O O . CYS B 1 25 ? -3.127 14.734 -0.285 1 75.88 25 CYS B O 1
ATOM 1312 N N . ALA B 1 26 ? -3.955 15.828 -2.096 1 73.75 26 ALA B N 1
ATOM 1313 C CA . ALA B 1 26 ? -3.5 14.781 -3.004 1 73.75 26 ALA B CA 1
ATOM 1314 C C . ALA B 1 26 ? -1.976 14.711 -3.033 1 73.75 26 ALA B C 1
ATOM 1316 O O . ALA B 1 26 ? -1.403 13.617 -3.115 1 73.75 26 ALA B O 1
ATOM 1317 N N . GLU B 1 27 ? -1.324 15.852 -2.879 1 76.88 27 GLU B N 1
ATOM 1318 C CA . GLU B 1 27 ? 0.132 15.852 -2.975 1 76.88 27 GLU B CA 1
ATOM 1319 C C . GLU B 1 27 ? 0.775 16.062 -1.609 1 76.88 27 GLU B C 1
ATOM 1321 O O . GLU B 1 27 ? 1.971 15.82 -1.434 1 76.88 27 GLU B O 1
ATOM 1326 N N . GLY B 1 28 ? -0.048 16.469 -0.697 1 76.88 28 GLY B N 1
ATOM 1327 C CA . GLY B 1 28 ? 0.454 16.719 0.644 1 76.88 28 GLY B CA 1
ATOM 1328 C C . GLY B 1 28 ? 1.25 18.016 0.752 1 76.88 28 GLY B C 1
ATOM 1329 O O . GLY B 1 28 ? 2.006 18.203 1.707 1 76.88 28 GLY B O 1
ATOM 1330 N N . ILE B 1 29 ? 1.279 18.797 -0.243 1 74.06 29 ILE B N 1
ATOM 1331 C CA . ILE B 1 29 ? 2.02 20.047 -0.222 1 74.06 29 ILE B CA 1
ATOM 1332 C C . ILE B 1 29 ? 1.109 21.172 0.258 1 74.06 29 ILE B C 1
ATOM 1334 O O . ILE B 1 29 ? 0.045 21.422 -0.32 1 74.06 29 ILE B O 1
ATOM 1338 N N . PRO B 1 30 ? 1.537 21.859 1.261 1 69.44 30 PRO B N 1
ATOM 1339 C CA . PRO B 1 30 ? 0.706 22.938 1.78 1 69.44 30 PRO B CA 1
ATOM 1340 C C . PRO B 1 30 ? 0.538 24.094 0.782 1 69.44 30 PRO B C 1
ATOM 1342 O O . PRO B 1 30 ? 1.477 24.422 0.052 1 69.44 30 PRO B O 1
ATOM 1345 N N . ASN B 1 31 ? -0.621 24.531 0.4 1 65.75 31 ASN B N 1
ATOM 1346 C CA . ASN B 1 31 ? -0.929 25.547 -0.596 1 65.75 31 ASN B CA 1
ATOM 1347 C C . ASN B 1 31 ? -0.493 26.938 -0.13 1 65.75 31 ASN B C 1
ATOM 1349 O O . ASN B 1 31 ? -0.301 27.828 -0.947 1 65.75 31 ASN B O 1
ATOM 1353 N N . HIS B 1 32 ? -0.489 27.203 0.925 1 59.94 32 HIS B N 1
ATOM 1354 C CA . HIS B 1 32 ? -0.299 28.578 1.357 1 59.94 32 HIS B CA 1
ATOM 1355 C C . HIS B 1 32 ? 1.181 28.953 1.401 1 59.94 32 HIS B C 1
ATOM 1357 O O . HIS B 1 32 ? 1.547 30.016 1.893 1 59.94 32 HIS B O 1
ATOM 1363 N N . HIS B 1 33 ? 1.928 28.078 1.075 1 56.81 33 HIS B N 1
ATOM 1364 C CA . HIS B 1 33 ? 3.309 28.438 1.37 1 56.81 33 HIS B CA 1
ATOM 1365 C C . HIS B 1 33 ? 4.055 28.844 0.103 1 56.81 33 HIS B C 1
ATOM 1367 O O . HIS B 1 33 ? 4.047 28.109 -0.889 1 56.81 33 HIS B O 1
ATOM 1373 N N . ALA B 1 34 ? 4.207 30.219 0.083 1 54.25 34 ALA B N 1
ATOM 1374 C CA . ALA B 1 34 ? 4.977 30.891 -0.957 1 54.25 34 ALA B CA 1
ATOM 1375 C C . ALA B 1 34 ? 6.434 30.438 -0.948 1 54.25 34 ALA B C 1
ATOM 1377 O O . ALA B 1 34 ? 7.121 30.516 -1.97 1 54.25 34 ALA B O 1
ATOM 1378 N N . GLN B 1 35 ? 6.824 30.078 0.237 1 58.88 35 GLN B N 1
ATOM 1379 C CA . GLN B 1 35 ? 8.25 29.797 0.375 1 58.88 35 GLN B CA 1
ATOM 1380 C C . GLN B 1 35 ? 8.523 28.297 0.179 1 58.88 35 GLN B C 1
ATOM 1382 O O . GLN B 1 35 ? 7.648 27.469 0.406 1 58.88 35 GLN B O 1
ATOM 1387 N N . ALA B 1 36 ? 9.672 28.156 -0.479 1 57.34 36 ALA B N 1
ATOM 1388 C CA . ALA B 1 36 ? 10.18 26.797 -0.731 1 57.34 36 ALA B CA 1
ATOM 1389 C C . ALA B 1 36 ? 10.25 26 0.56 1 57.34 36 ALA B C 1
ATOM 1391 O O . ALA B 1 36 ? 10.484 26.547 1.637 1 57.34 36 ALA B O 1
ATOM 1392 N N . ALA B 1 37 ? 9.719 24.781 0.537 1 57.81 37 ALA B N 1
ATOM 1393 C CA . ALA B 1 37 ? 9.93 23.859 1.642 1 57.81 37 ALA B CA 1
ATOM 1394 C C . ALA B 1 37 ? 11.328 24.016 2.229 1 57.81 37 ALA B C 1
ATOM 1396 O O . ALA B 1 37 ? 12.289 24.266 1.5 1 57.81 37 ALA B O 1
ATOM 1397 N N . GLU B 1 38 ? 11.398 24.344 3.533 1 61.59 38 GLU B N 1
ATOM 1398 C CA . GLU B 1 38 ? 12.734 24.375 4.113 1 61.59 38 GLU B CA 1
ATOM 1399 C C . GLU B 1 38 ? 13.555 23.156 3.707 1 61.59 38 GLU B C 1
ATOM 1401 O O . GLU B 1 38 ? 13.422 22.672 2.582 1 61.59 38 GLU B O 1
ATOM 1406 N N . LEU B 1 39 ? 13.812 22.141 4.684 1 59.16 39 LEU B N 1
ATOM 1407 C CA . LEU B 1 39 ? 14.867 21.141 4.781 1 59.16 39 LEU B CA 1
ATOM 1408 C C . LEU B 1 39 ? 14.398 19.797 4.238 1 59.16 39 LEU B C 1
ATOM 1410 O O . LEU B 1 39 ? 13.195 19.531 4.184 1 59.16 39 LEU B O 1
ATOM 1414 N N . ASP B 1 40 ? 15.219 19.094 3.697 1 67.5 40 ASP B N 1
ATOM 1415 C CA . ASP B 1 40 ? 15.188 17.828 2.982 1 67.5 40 ASP B CA 1
ATOM 1416 C C . ASP B 1 40 ? 14.609 16.719 3.861 1 67.5 40 ASP B C 1
ATOM 1418 O O . ASP B 1 40 ? 13.812 15.906 3.396 1 67.5 40 ASP B O 1
ATOM 1422 N N . ILE B 1 41 ? 14.945 16.844 5.246 1 77.44 41 ILE B N 1
ATOM 1423 C CA . ILE B 1 41 ? 14.484 15.75 6.098 1 77.44 41 ILE B CA 1
ATOM 1424 C C . ILE B 1 41 ? 13.586 16.297 7.203 1 77.44 41 ILE B C 1
ATOM 1426 O O . ILE B 1 41 ? 13.984 17.188 7.949 1 77.44 41 ILE B O 1
ATOM 1430 N N . MET B 1 42 ? 12.344 15.938 7.27 1 86.31 42 MET B N 1
ATOM 1431 C CA . MET B 1 42 ? 11.375 16.328 8.297 1 86.31 42 MET B CA 1
ATOM 1432 C C . MET B 1 42 ? 11.781 15.773 9.656 1 86.31 42 MET B C 1
ATOM 1434 O O . MET B 1 42 ? 11.969 14.562 9.812 1 86.31 42 MET B O 1
ATOM 1438 N N . PRO B 1 43 ? 12.062 1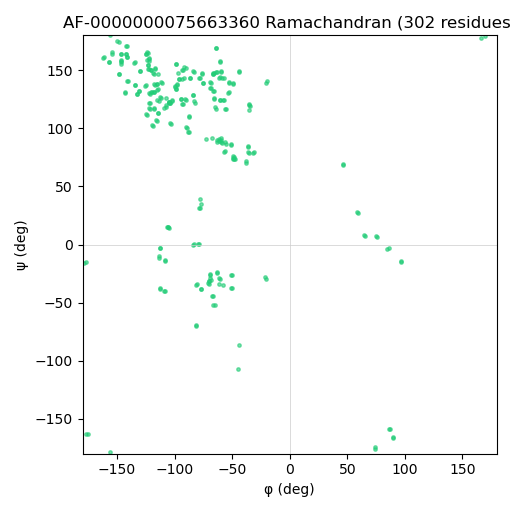6.656 10.688 1 91.19 43 PRO B N 1
ATOM 1439 C CA . PRO B 1 43 ? 12.5 16.172 12 1 91.19 43 PRO B CA 1
ATOM 1440 C C . PRO B 1 43 ? 11.344 15.648 12.852 1 91.19 43 PRO B C 1
ATOM 1442 O O . PRO B 1 43 ? 11.305 15.898 14.062 1 91.19 43 PRO B O 1
ATOM 1445 N N . PHE B 1 44 ? 10.312 15.094 12.312 1 93.44 44 PHE B N 1
ATOM 1446 C CA . PHE B 1 44 ? 9.172 14.453 12.953 1 93.44 44 PHE B CA 1
ATOM 1447 C C . PHE B 1 44 ? 9.023 13.008 12.492 1 93.44 44 PHE B C 1
ATOM 1449 O O . PHE B 1 44 ? 9.461 12.656 11.398 1 93.44 44 PHE B O 1
ATOM 1456 N N . ALA B 1 45 ? 8.484 12.234 13.375 1 94 45 ALA B N 1
ATOM 1457 C CA . ALA B 1 45 ? 8.289 10.82 13.078 1 94 45 ALA B CA 1
ATOM 1458 C C . ALA B 1 45 ? 6.852 10.398 13.383 1 94 45 ALA B C 1
ATOM 1460 O O . ALA B 1 45 ? 6.191 10.984 14.242 1 94 45 ALA B O 1
ATOM 1461 N N . LEU B 1 46 ? 6.434 9.477 12.648 1 96.5 46 LEU B N 1
ATOM 1462 C CA . LEU B 1 46 ? 5.172 8.805 12.914 1 96.5 46 LEU B CA 1
ATOM 1463 C C . LEU B 1 46 ? 5.41 7.418 13.516 1 96.5 46 LEU B C 1
ATOM 1465 O O . LEU B 1 46 ? 6.082 6.586 12.906 1 96.5 46 LEU B O 1
ATOM 1469 N N . THR B 1 47 ? 4.871 7.168 14.711 1 96.12 47 THR B N 1
ATOM 1470 C CA . THR B 1 47 ? 5.066 5.887 15.383 1 96.12 47 THR B CA 1
ATOM 1471 C C . THR B 1 47 ? 3.729 5.184 15.594 1 96.12 47 THR B C 1
ATOM 1473 O O . THR B 1 47 ? 2.707 5.832 15.82 1 96.12 47 THR B O 1
ATOM 1476 N N . GLY B 1 48 ? 3.537 3.855 15.586 1 95.56 48 GLY B N 1
ATOM 1477 C CA . GLY B 1 48 ? 2.326 3.09 15.836 1 95.56 48 GLY B CA 1
ATOM 1478 C C . GLY B 1 48 ? 2.543 1.591 15.766 1 95.56 48 GLY B C 1
ATOM 1479 O O . GLY B 1 48 ? 1.672 0.813 16.156 1 95.56 48 GLY B O 1
ATOM 1480 N N . GLY B 1 49 ? 3.58 1.041 15.227 1 93.12 49 GLY B N 1
ATOM 1481 C CA . GLY B 1 49 ? 3.865 -0.38 15.094 1 93.12 49 GLY B CA 1
ATOM 1482 C C . GLY B 1 49 ? 3.268 -0.996 13.844 1 93.12 49 GLY B C 1
ATOM 1483 O O . GLY B 1 49 ? 2.963 -0.288 12.883 1 93.12 49 GLY B O 1
ATOM 1484 N N . ALA B 1 50 ? 3.133 -2.352 13.938 1 95.69 50 ALA B N 1
ATOM 1485 C CA . ALA B 1 50 ? 2.578 -3.098 12.805 1 95.69 50 ALA B CA 1
ATOM 1486 C C . ALA B 1 50 ? 1.053 -3.078 12.836 1 95.69 50 ALA B C 1
ATOM 1488 O O . ALA B 1 50 ? 0.445 -2.979 13.906 1 95.69 50 ALA B O 1
ATOM 1489 N N . TYR B 1 51 ? 0.513 -3.125 11.672 1 97.62 51 TYR B N 1
ATOM 1490 C CA . TYR B 1 51 ? -0.945 -3.115 11.633 1 97.62 51 TYR B CA 1
ATOM 1491 C C . TYR B 1 51 ? -1.496 -4.527 11.469 1 97.62 51 TYR B C 1
ATOM 1493 O O . TYR B 1 51 ? -0.781 -5.43 11.023 1 97.62 51 TYR B O 1
ATOM 1501 N N . SER B 1 52 ? -2.746 -4.715 11.922 1 97.25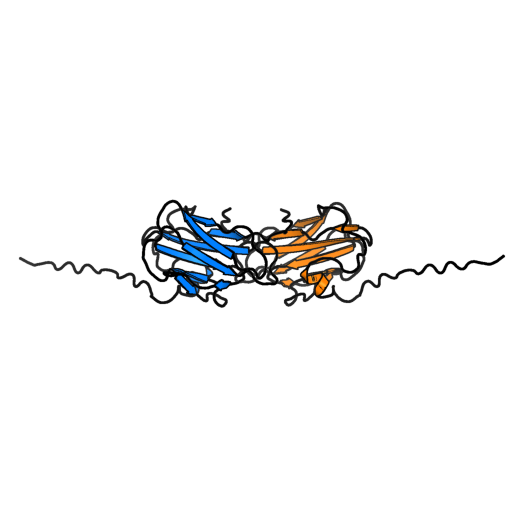 52 SER B N 1
ATOM 1502 C CA . SER B 1 52 ? -3.584 -5.867 11.609 1 97.25 52 SER B CA 1
ATOM 1503 C C . SER B 1 52 ? -4.852 -5.445 10.867 1 97.25 52 SER B C 1
ATOM 1505 O O . SER B 1 52 ? -5.504 -4.473 11.25 1 97.25 52 SER B O 1
ATOM 1507 N N . PRO B 1 53 ? -5.109 -6.164 9.773 1 95.75 53 PRO B N 1
ATOM 1508 C CA . PRO B 1 53 ? -6.312 -5.797 9.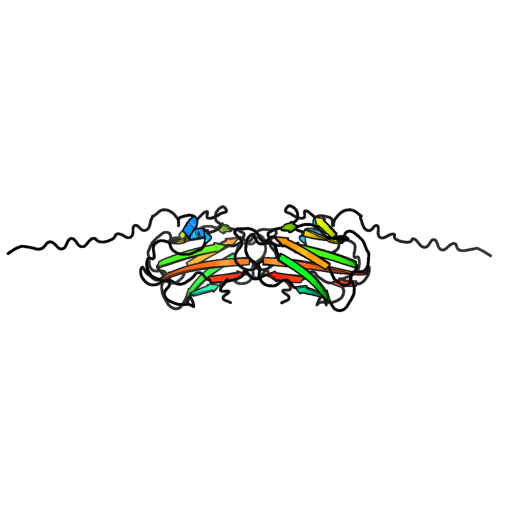023 1 95.75 53 PRO B CA 1
ATOM 1509 C C . PRO B 1 53 ? -7.547 -5.676 9.922 1 95.75 53 PRO B C 1
ATOM 1511 O O . PRO B 1 53 ? -7.723 -6.469 10.852 1 95.75 53 PRO B O 1
ATOM 1514 N N . ALA B 1 54 ? -8.344 -4.672 9.695 1 97.69 54 ALA B N 1
ATOM 1515 C CA . ALA B 1 54 ? -9.633 -4.402 10.32 1 97.69 54 ALA B CA 1
ATOM 1516 C C . ALA B 1 54 ? -9.469 -4.109 11.812 1 97.69 54 ALA B C 1
ATOM 1518 O O . ALA B 1 54 ? -10.453 -4.066 12.555 1 97.69 54 ALA B O 1
ATOM 1519 N N . GLN B 1 55 ? -8.281 -3.99 12.32 1 98.31 55 GLN B N 1
ATOM 1520 C CA . GLN B 1 55 ? -8.039 -3.648 13.719 1 98.31 55 GLN B CA 1
ATOM 1521 C C . GLN B 1 55 ? -7.512 -2.223 13.852 1 98.31 55 GLN B C 1
ATOM 1523 O O . GLN B 1 55 ? -6.395 -1.927 13.422 1 98.31 55 GLN B O 1
ATOM 1528 N N . PRO B 1 56 ? -8.281 -1.41 14.539 1 98.5 56 PRO B N 1
ATOM 1529 C CA . PRO B 1 56 ? -7.809 -0.036 14.727 1 98.5 56 PRO B CA 1
ATOM 1530 C C . PRO B 1 56 ? -6.473 0.035 15.461 1 98.5 56 PRO B C 1
ATOM 1532 O O . PRO B 1 56 ? -6.195 -0.8 16.328 1 98.5 56 PRO B O 1
ATOM 1535 N N . MET B 1 57 ? -5.684 1.037 15.141 1 98.31 57 MET B N 1
ATOM 1536 C CA . MET B 1 57 ? -4.406 1.267 15.805 1 98.31 57 MET B CA 1
ATOM 1537 C C . MET B 1 57 ? -4.164 2.758 16.016 1 98.31 57 MET B C 1
ATOM 1539 O O . MET B 1 57 ? -4.75 3.59 15.32 1 98.31 57 MET B O 1
ATOM 1543 N N . GLN B 1 58 ? -3.248 3.055 16.922 1 98.56 58 GLN B N 1
ATOM 1544 C CA . GLN B 1 58 ? -2.879 4.445 17.172 1 98.56 58 GLN B CA 1
ATOM 1545 C C . GLN B 1 58 ? -1.593 4.812 16.438 1 98.56 58 GLN B C 1
ATOM 1547 O O . GLN B 1 58 ? -0.644 4.027 16.406 1 98.56 58 GLN B O 1
ATOM 1552 N N . LEU B 1 59 ? -1.623 5.902 15.812 1 98.44 59 LEU B N 1
ATOM 1553 C CA . LEU B 1 59 ? -0.438 6.52 15.227 1 98.44 59 LEU B CA 1
ATOM 1554 C C . LEU B 1 59 ? -0.119 7.844 15.914 1 98.44 59 LEU B C 1
ATOM 1556 O O . LEU B 1 59 ? -1.009 8.672 16.125 1 98.44 59 LEU B O 1
ATOM 1560 N N . THR B 1 60 ? 1.125 8.039 16.25 1 98.5 60 THR B N 1
ATOM 1561 C CA . THR B 1 60 ? 1.523 9.266 16.938 1 98.5 60 THR B CA 1
ATOM 1562 C C . THR B 1 60 ? 2.59 10.016 16.156 1 98.5 60 THR B C 1
ATOM 1564 O O . THR B 1 60 ? 3.627 9.445 15.805 1 98.5 60 THR B O 1
ATOM 1567 N N . LEU B 1 61 ? 2.283 11.227 15.828 1 97.5 61 LEU B N 1
ATOM 1568 C CA . LEU B 1 61 ? 3.234 12.141 15.203 1 97.5 61 LEU B CA 1
ATOM 1569 C C . LEU B 1 61 ? 3.938 12.992 16.25 1 97.5 61 LEU B C 1
ATOM 1571 O O . LEU B 1 61 ? 3.283 13.672 17.047 1 97.5 61 LEU B O 1
ATOM 1575 N N . SER B 1 62 ? 5.203 12.906 16.312 1 97.25 62 SER B N 1
ATOM 1576 C CA . SER B 1 62 ? 5.996 13.68 17.266 1 97.25 62 SER B CA 1
ATOM 1577 C C . SER B 1 62 ? 7.418 13.898 16.75 1 97.25 62 SER B C 1
ATOM 1579 O O . SER B 1 62 ? 7.824 13.281 15.758 1 97.25 62 SER B O 1
ATOM 1581 N N . GLY B 1 63 ? 8.172 14.883 17.375 1 94.19 63 GLY B N 1
ATOM 1582 C CA . GLY B 1 63 ? 9.531 15.188 16.969 1 94.19 63 GLY B CA 1
ATOM 1583 C C . GLY B 1 63 ? 10.203 16.219 17.859 1 94.19 63 GLY B C 1
ATOM 1584 O O . GLY B 1 63 ? 9.844 16.359 19.031 1 94.19 63 GLY B O 1
ATOM 1585 N N . ALA B 1 64 ? 11.359 16.781 17.234 1 85.56 64 ALA B N 1
ATOM 1586 C CA . ALA B 1 64 ? 12.219 17.688 18 1 85.56 64 ALA B CA 1
ATOM 1587 C C . ALA B 1 64 ? 11.602 19.078 18.125 1 85.56 64 ALA B C 1
ATOM 1589 O O . ALA B 1 64 ? 12.25 20.016 18.578 1 85.56 64 ALA B O 1
ATOM 1590 N N . GLY B 1 65 ? 10.398 19.266 18.234 1 88.81 65 GLY B N 1
ATOM 1591 C CA . GLY B 1 65 ? 9.766 20.578 18.359 1 88.81 65 GLY B CA 1
ATOM 1592 C C . GLY B 1 65 ? 8.25 20.516 18.234 1 88.81 65 GLY B C 1
ATOM 1593 O O . GLY B 1 65 ? 7.676 19.438 18.078 1 88.81 65 GLY B O 1
ATOM 1594 N N . ARG B 1 66 ? 7.785 21.703 18.375 1 95.12 66 ARG B N 1
ATOM 1595 C CA . ARG B 1 66 ? 6.34 21.828 18.234 1 95.12 66 ARG B CA 1
ATOM 1596 C C . ARG B 1 66 ? 5.961 22.141 16.781 1 95.12 66 ARG B C 1
ATOM 1598 O O . ARG B 1 66 ? 6.805 22.594 16 1 95.12 66 ARG B O 1
ATOM 1605 N N . PHE B 1 67 ? 4.812 21.766 16.406 1 94.56 67 PHE B N 1
ATOM 1606 C CA . PHE B 1 67 ? 4.273 22.062 15.086 1 94.56 67 PHE B CA 1
ATOM 1607 C C . PHE B 1 67 ? 2.826 22.531 15.188 1 94.56 67 PHE B C 1
ATOM 1609 O O . PHE B 1 67 ? 2.141 22.234 16.172 1 94.56 67 PHE B O 1
ATOM 1616 N N . ARG B 1 68 ? 2.352 23.281 14.195 1 92.56 68 ARG B N 1
ATOM 1617 C CA . ARG B 1 68 ? 1.007 23.844 14.234 1 92.56 68 ARG B CA 1
ATOM 1618 C C . ARG B 1 68 ? 0.083 23.141 13.25 1 92.56 68 ARG B C 1
ATOM 1620 O O . ARG B 1 68 ? -1.103 22.953 13.523 1 92.56 68 ARG B O 1
ATOM 1627 N N . GLY B 1 69 ? 0.633 22.859 12.117 1 91.06 69 GLY B N 1
ATOM 1628 C CA . GLY B 1 69 ? -0.147 22.203 11.078 1 91.06 69 GLY B CA 1
ATOM 1629 C C . GLY B 1 69 ? 0.389 20.828 10.703 1 91.06 69 GLY B C 1
ATOM 1630 O O . GLY B 1 69 ? 1.587 20.578 10.828 1 91.06 69 GLY B O 1
ATOM 1631 N N . PHE B 1 70 ? -0.485 20.016 10.266 1 92.81 70 PHE B N 1
ATOM 1632 C CA . PHE B 1 70 ? -0.083 18.703 9.758 1 92.81 70 PHE B CA 1
ATOM 1633 C C . PHE B 1 70 ? -1.188 18.094 8.898 1 92.81 70 PHE B C 1
ATOM 1635 O O . PHE B 1 70 ? -2.34 18.531 8.969 1 92.81 70 PHE B O 1
ATOM 1642 N N . GLN B 1 71 ? -0.759 17.172 8.125 1 93.38 71 GLN B N 1
ATOM 1643 C CA . GLN B 1 71 ? -1.664 16.297 7.379 1 93.38 71 GLN B CA 1
ATOM 1644 C C . GLN B 1 71 ? -1.124 14.875 7.309 1 93.38 71 GLN B C 1
ATOM 1646 O O . GLN B 1 71 ? 0.068 14.672 7.074 1 93.38 71 GLN B O 1
ATOM 1651 N N . MET B 1 72 ? -1.982 13.938 7.629 1 95.56 72 MET B N 1
ATOM 1652 C CA . MET B 1 72 ? -1.702 12.516 7.418 1 95.56 72 MET B CA 1
ATOM 1653 C C . MET B 1 72 ? -2.701 11.906 6.441 1 95.56 72 MET B C 1
ATOM 1655 O O . MET B 1 72 ? -3.906 11.906 6.695 1 95.56 72 MET B O 1
ATOM 1659 N N . LYS B 1 73 ? -2.217 11.492 5.398 1 96.12 73 LYS B N 1
ATOM 1660 C CA . LYS B 1 73 ? -3.045 10.812 4.406 1 96.12 73 LYS B CA 1
ATOM 1661 C C . LYS B 1 73 ? -2.648 9.344 4.27 1 96.12 73 LYS B C 1
ATOM 1663 O O . LYS B 1 73 ? -1.484 9.031 4.012 1 96.12 73 LYS B O 1
ATOM 1668 N N . ALA B 1 74 ? -3.586 8.484 4.457 1 97.19 74 ALA B N 1
ATOM 1669 C CA . ALA B 1 74 ? -3.324 7.059 4.301 1 97.19 74 ALA B CA 1
ATOM 1670 C C . ALA B 1 74 ? -3.488 6.625 2.848 1 97.19 74 ALA B C 1
ATOM 1672 O O . ALA B 1 74 ? -4.406 7.074 2.16 1 97.19 74 ALA B O 1
ATOM 1673 N N . SER B 1 75 ? -2.645 5.707 2.416 1 96.25 75 SER B N 1
ATOM 1674 C CA . SER B 1 75 ? -2.756 5.191 1.054 1 96.25 75 SER B CA 1
ATOM 1675 C C . SER B 1 75 ? -4.004 4.332 0.889 1 96.25 75 SER B C 1
ATOM 1677 O O . SER B 1 75 ? -4.543 4.215 -0.214 1 96.25 75 SER B O 1
ATOM 1679 N N . VAL B 1 76 ? -4.422 3.66 1.907 1 97.06 76 VAL B N 1
ATOM 1680 C CA . VAL B 1 76 ? -5.66 2.9 2.016 1 97.06 76 VAL B CA 1
ATOM 1681 C C . VAL B 1 76 ? -6.18 2.957 3.451 1 97.06 76 VAL B C 1
ATOM 1683 O O . VAL B 1 76 ? -5.414 3.223 4.383 1 97.06 76 VAL B O 1
ATOM 1686 N N . GLY B 1 77 ? -7.496 2.695 3.594 1 97.62 77 GLY B N 1
ATOM 1687 C CA . GLY B 1 77 ? -8.078 2.719 4.926 1 97.62 77 GLY B CA 1
ATOM 1688 C C . GLY B 1 77 ? -8.594 4.086 5.328 1 97.62 77 GLY B C 1
ATOM 1689 O O . GLY B 1 77 ? -8.789 4.957 4.477 1 97.62 77 GLY B O 1
ATOM 1690 N N . THR B 1 78 ? -8.867 4.223 6.652 1 98.25 78 THR B N 1
ATOM 1691 C CA . THR B 1 78 ? -9.5 5.453 7.117 1 98.25 78 THR B CA 1
ATOM 1692 C C . THR B 1 78 ? -9.016 5.816 8.516 1 98.25 78 THR B C 1
ATOM 1694 O O . THR B 1 78 ? -8.484 4.969 9.234 1 98.25 78 THR B O 1
A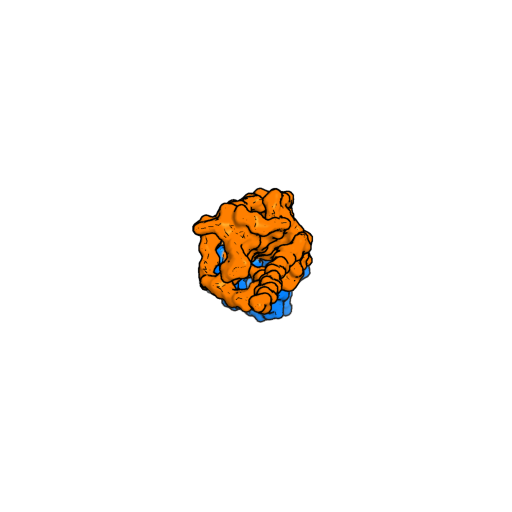TOM 1697 N N . PHE B 1 79 ? -9.086 7.043 8.852 1 98.5 79 PHE B N 1
ATOM 1698 C CA . PHE B 1 79 ? -8.906 7.496 10.219 1 98.5 79 PHE B CA 1
ATOM 1699 C C . PHE B 1 79 ? -10.242 7.594 10.945 1 98.5 79 PHE B C 1
ATOM 1701 O O . PHE B 1 79 ? -11.281 7.785 10.312 1 98.5 79 PHE B O 1
ATOM 1708 N N . LEU B 1 80 ? -10.141 7.387 12.234 1 98.12 80 LEU B N 1
ATOM 1709 C CA . LEU B 1 80 ? -11.352 7.379 13.055 1 98.12 80 LEU B CA 1
ATOM 1710 C C . LEU B 1 80 ? -11.25 8.414 14.172 1 98.12 80 LEU B C 1
ATOM 1712 O O . LEU B 1 80 ? -10.156 8.758 14.617 1 98.12 80 LEU B O 1
ATOM 1716 N N . ASN B 1 81 ? -12.398 8.891 14.648 1 94.06 81 ASN B N 1
ATOM 1717 C CA . ASN B 1 81 ? -12.539 9.633 15.891 1 94.06 81 ASN B C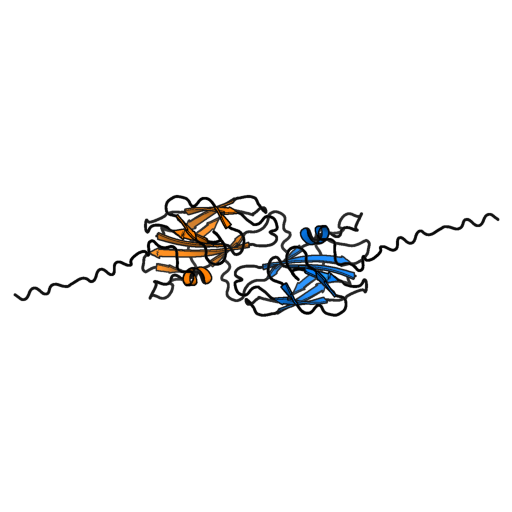A 1
ATOM 1718 C C . ASN B 1 81 ? -11.477 10.719 16.031 1 94.06 81 ASN B C 1
ATOM 1720 O O . ASN B 1 81 ? -10.688 10.711 16.969 1 94.06 81 ASN B O 1
ATOM 1724 N N . ALA B 1 82 ? -11.523 11.727 15.234 1 94.19 82 ALA B N 1
ATOM 1725 C CA . ALA B 1 82 ? -10.539 12.812 15.266 1 94.19 82 ALA B CA 1
ATOM 1726 C C . ALA B 1 82 ? -10.453 13.43 16.656 1 94.19 82 ALA B C 1
ATOM 1728 O O . ALA B 1 82 ? -11.438 13.984 17.156 1 94.19 82 ALA B O 1
ATOM 1729 N N . PRO B 1 83 ? -9.328 13.352 17.344 1 96.25 83 PRO B N 1
ATOM 1730 C CA . PRO B 1 83 ? -9.195 14.016 18.641 1 96.25 83 PRO B CA 1
ATOM 1731 C C . PRO B 1 83 ? -9.289 15.539 18.547 1 96.25 83 PRO B C 1
ATOM 1733 O O . PRO B 1 83 ? -9.32 16.078 17.438 1 96.25 83 PRO B O 1
ATOM 1736 N N . ALA B 1 84 ? -9.398 16.188 19.703 1 93.69 84 ALA B N 1
ATOM 1737 C CA . ALA B 1 84 ? -9.445 17.641 19.719 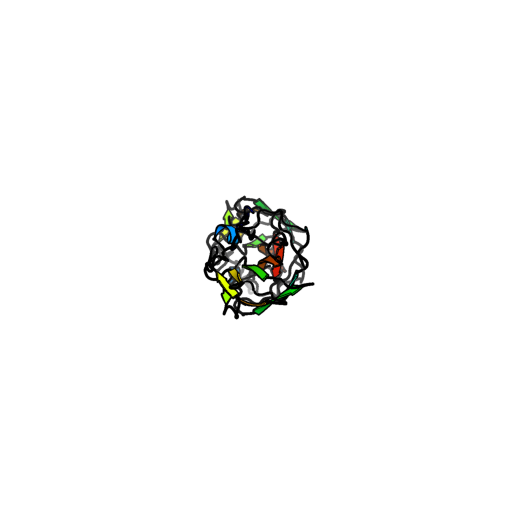1 93.69 84 ALA B CA 1
ATOM 1738 C C . ALA B 1 84 ? -8.273 18.25 18.969 1 93.69 84 ALA B C 1
ATOM 1740 O O . ALA B 1 84 ? -7.141 17.766 19.078 1 93.69 84 ALA B O 1
ATOM 1741 N N . GLY B 1 85 ? -8.562 19.312 18.203 1 93.69 85 GLY B N 1
ATOM 1742 C CA . GLY B 1 85 ? -7.535 20 17.438 1 93.69 85 GLY B CA 1
ATOM 1743 C C . GLY B 1 85 ? -7.281 19.375 16.078 1 93.69 85 GLY B C 1
ATOM 1744 O O . GLY B 1 85 ? -6.406 19.828 15.336 1 93.69 85 GLY B O 1
ATOM 1745 N N . THR B 1 86 ? -7.973 18.281 15.828 1 94.81 86 THR B N 1
ATOM 1746 C CA . THR B 1 86 ? -7.844 17.609 14.531 1 94.81 86 THR B CA 1
ATOM 1747 C C . THR B 1 86 ? -9.211 17.484 13.859 1 94.81 86 THR B C 1
ATOM 1749 O O . THR B 1 86 ? -10.242 17.734 14.477 1 94.81 86 THR B O 1
ATOM 1752 N N . GLN B 1 87 ? -9.188 17.188 12.594 1 94.62 87 GLN B N 1
ATOM 1753 C CA . GLN B 1 87 ? -10.398 16.891 11.836 1 94.62 87 GLN B CA 1
ATOM 1754 C C . GLN B 1 87 ? -10.125 15.883 10.727 1 94.62 87 GLN B C 1
ATOM 1756 O O . GLN B 1 87 ? -9.023 15.836 10.18 1 94.62 87 GLN B O 1
ATOM 1761 N N . LEU B 1 88 ? -11.164 15.047 10.477 1 94.75 88 LEU B N 1
ATOM 1762 C CA . LEU B 1 88 ? -11.102 14.133 9.344 1 94.75 88 LEU B CA 1
ATOM 1763 C C . LEU B 1 88 ? -11.398 14.859 8.039 1 94.75 88 LEU B C 1
ATOM 1765 O O . LEU B 1 88 ? -12.188 15.812 8.016 1 94.75 88 LEU B O 1
ATOM 1769 N N . PHE B 1 89 ? -10.742 14.477 7.055 1 89.88 89 PHE B N 1
ATOM 1770 C CA . PHE B 1 89 ? -10.852 15.117 5.75 1 89.88 89 PHE B CA 1
ATOM 1771 C C . PHE B 1 89 ? -10.977 14.07 4.645 1 89.88 89 PHE B C 1
ATOM 1773 O O . PHE B 1 89 ? -10.297 13.047 4.672 1 89.88 89 PHE B O 1
ATOM 1780 N N . ARG B 1 90 ? -11.898 14.305 3.666 1 91.88 90 ARG B N 1
ATOM 1781 C CA . ARG B 1 90 ? -12.016 13.477 2.473 1 91.88 90 ARG B CA 1
ATOM 1782 C C . ARG B 1 90 ? -11.109 13.984 1.356 1 91.88 90 ARG B C 1
ATOM 1784 O O . ARG B 1 90 ? -11.453 14.945 0.664 1 91.88 90 ARG B O 1
ATOM 1791 N N . CYS B 1 91 ? -10.023 13.367 1.205 1 90.38 91 CYS B N 1
ATOM 1792 C CA . CYS B 1 91 ? -9.188 13.711 0.063 1 90.38 91 CYS B CA 1
ATOM 1793 C C . CYS B 1 91 ? -9.672 13.016 -1.202 1 90.38 91 CYS B C 1
ATOM 1795 O O . CYS B 1 91 ? -10.227 13.664 -2.098 1 90.38 91 CYS B O 1
ATOM 1797 N N . LEU B 1 92 ? -9.531 11.68 -1.298 1 87.06 92 LEU B N 1
ATOM 1798 C CA . LEU B 1 92 ? -10.062 10.883 -2.398 1 87.06 92 LEU B CA 1
ATOM 1799 C C . LEU B 1 92 ? -11.18 9.961 -1.91 1 87.06 92 LEU B C 1
ATOM 1801 O O . LEU B 1 92 ? -12.164 9.742 -2.617 1 87.06 92 LEU B O 1
ATOM 1805 N N . ASN B 1 93 ? -10.977 9.445 -0.735 1 90.5 93 ASN B N 1
ATOM 1806 C CA . ASN B 1 93 ? -11.945 8.57 -0.084 1 90.5 93 ASN B CA 1
ATOM 1807 C C . ASN B 1 93 ? -12.383 9.117 1.271 1 90.5 93 ASN B C 1
ATOM 1809 O O . ASN B 1 93 ? -11.703 9.977 1.843 1 90.5 93 ASN B O 1
ATOM 1813 N N . ASN B 1 94 ? -13.453 8.68 1.756 1 92.62 94 ASN B N 1
ATOM 1814 C CA . ASN B 1 94 ? -13.969 9.148 3.043 1 92.62 94 ASN B CA 1
ATOM 1815 C C . ASN B 1 94 ? -12.961 8.906 4.164 1 92.62 94 ASN B C 1
ATOM 1817 O O . ASN B 1 94 ? -12.461 7.789 4.324 1 92.62 94 ASN B O 1
ATOM 1821 N N . ALA B 1 95 ? -12.562 9.953 4.91 1 96.31 95 ALA B N 1
ATOM 1822 C CA . ALA B 1 95 ? -11.75 9.945 6.121 1 96.31 95 ALA B CA 1
ATOM 1823 C C . ALA B 1 95 ? -10.383 9.312 5.863 1 96.31 95 ALA B C 1
ATOM 1825 O O . ALA B 1 95 ? -9.797 8.703 6.758 1 96.31 95 ALA B O 1
ATOM 1826 N N . ASP B 1 96 ? -9.945 9.398 4.633 1 96.75 96 ASP B N 1
ATOM 1827 C CA . ASP B 1 96 ? -8.633 8.852 4.328 1 96.75 96 ASP B CA 1
ATOM 1828 C C . ASP B 1 96 ? -7.52 9.797 4.773 1 96.75 96 ASP B C 1
ATOM 1830 O O . ASP B 1 96 ? -6.336 9.516 4.574 1 96.75 96 ASP B O 1
ATOM 1834 N N . THR B 1 97 ? -7.883 10.938 5.355 1 95.88 97 THR B N 1
ATOM 1835 C CA . THR B 1 97 ? -6.949 11.984 5.758 1 95.88 97 THR B CA 1
ATOM 1836 C C . THR B 1 97 ? -7.359 12.594 7.098 1 95.88 97 THR B C 1
ATOM 1838 O O . THR B 1 97 ? -8.555 12.773 7.363 1 95.88 97 THR B O 1
ATOM 1841 N N . VAL B 1 98 ? -6.41 12.883 7.93 1 95.94 98 VAL B N 1
ATOM 1842 C CA . VAL B 1 98 ? -6.613 13.648 9.156 1 95.94 98 VAL B CA 1
ATOM 1843 C C . VAL B 1 98 ? -5.66 14.844 9.18 1 95.94 98 VAL B C 1
ATOM 1845 O O . VAL B 1 98 ? -4.508 14.734 8.758 1 95.94 98 VAL B O 1
ATOM 1848 N N . THR B 1 99 ? -6.195 16 9.586 1 94.38 99 THR B N 1
ATOM 1849 C CA . THR B 1 99 ? -5.395 17.219 9.602 1 94.38 99 THR B CA 1
ATOM 1850 C C . THR B 1 99 ? -5.727 18.062 10.828 1 94.38 99 THR B C 1
ATOM 1852 O O . THR B 1 99 ? -6.621 17.734 11.602 1 94.38 99 THR B O 1
ATOM 1855 N N . HIS B 1 100 ? -4.918 19.062 11.008 1 93.31 100 HIS B N 1
ATOM 1856 C CA . HIS B 1 100 ? -5.152 19.969 12.125 1 93.31 100 HIS B CA 1
ATOM 1857 C C . HIS B 1 100 ? -6.445 20.75 11.938 1 93.31 100 HIS B C 1
ATOM 1859 O O . HIS B 1 100 ? -6.84 21.047 10.805 1 93.31 100 HIS B O 1
ATOM 1865 N N . SER B 1 101 ? -7.168 21.094 13.047 1 93.44 101 SER B N 1
ATOM 1866 C CA . SER B 1 101 ? -8.391 21.891 12.961 1 93.44 101 SER B CA 1
ATOM 1867 C C . SER B 1 101 ? -8.203 23.266 13.594 1 93.44 101 SER B C 1
ATOM 1869 O O . SER B 1 101 ? -9.133 24.078 13.617 1 93.44 101 SER B O 1
ATOM 1871 N N . ASP B 1 102 ? -7.051 23.5 14.156 1 92 102 ASP B N 1
ATOM 1872 C CA . ASP B 1 102 ? -6.699 24.797 14.727 1 92 102 ASP B CA 1
ATOM 1873 C C . ASP B 1 102 ? -5.203 25.062 14.602 1 92 102 ASP B C 1
ATOM 1875 O O . ASP B 1 102 ? -4.441 24.188 14.188 1 92 102 ASP B O 1
ATOM 1879 N N . ASN B 1 103 ? -4.75 26.219 14.969 1 90.44 103 ASN B N 1
ATOM 1880 C CA . ASN B 1 103 ? -3.363 26.625 14.75 1 90.44 103 ASN B CA 1
ATOM 1881 C C . ASN B 1 103 ? -2.561 26.578 16.047 1 90.44 103 ASN B C 1
ATOM 1883 O O . ASN B 1 103 ? -1.491 27.188 16.141 1 90.44 103 ASN B O 1
ATOM 1887 N N . SER B 1 104 ? -3.094 25.938 17.047 1 92.94 104 SER B N 1
ATOM 1888 C CA . SER B 1 104 ? -2.344 25.828 18.297 1 92.94 104 SER B CA 1
ATOM 1889 C C . SER B 1 104 ? -1.089 24.984 18.109 1 92.94 104 SER B C 1
ATOM 1891 O O . SER B 1 104 ? -1.079 24.031 17.312 1 92.94 104 SER B O 1
ATOM 1893 N N . ALA B 1 105 ? -0.076 25.391 18.891 1 94.5 105 ALA B N 1
ATOM 1894 C CA . ALA B 1 105 ? 1.146 24.594 18.844 1 94.5 105 ALA B CA 1
ATOM 1895 C C . ALA B 1 105 ? 0.929 23.234 19.484 1 94.5 105 ALA B C 1
ATOM 1897 O O . ALA B 1 105 ? 0.342 23.125 20.562 1 94.5 105 ALA B O 1
ATOM 1898 N N . LYS B 1 106 ? 1.408 22.203 18.812 1 95.31 106 LYS B N 1
ATOM 1899 C CA . LYS B 1 106 ? 1.259 20.812 19.266 1 95.31 106 LYS B CA 1
ATOM 1900 C C . LYS B 1 106 ? 2.619 20.156 19.469 1 95.31 106 LYS B C 1
ATOM 1902 O O . LYS B 1 106 ? 3.518 20.297 18.641 1 95.31 106 LYS B O 1
ATOM 1907 N N . ASP B 1 107 ? 2.785 19.516 20.625 1 96.69 107 ASP B N 1
ATOM 1908 C CA . ASP B 1 107 ? 3.979 18.703 20.844 1 96.69 107 ASP B CA 1
ATOM 1909 C C . ASP B 1 107 ? 3.879 17.359 20.109 1 96.69 107 ASP B C 1
ATOM 1911 O O . ASP B 1 107 ? 4.883 16.828 19.625 1 96.69 107 ASP B O 1
ATOM 1915 N N . SER B 1 108 ? 2.713 16.844 20.125 1 97.88 108 SER B N 1
ATOM 1916 C CA . SER B 1 108 ? 2.404 15.57 19.484 1 97.88 108 SER B CA 1
ATOM 1917 C C . SER B 1 108 ? 0.918 15.461 19.156 1 97.88 108 SER B C 1
ATOM 1919 O O . SER B 1 108 ? 0.099 16.203 19.719 1 97.88 108 SER B O 1
ATOM 1921 N N . VAL B 1 109 ? 0.591 14.656 18.234 1 97.75 109 VAL B N 1
ATOM 1922 C CA . VAL B 1 109 ? -0.791 14.305 17.922 1 97.75 109 VAL B CA 1
ATOM 1923 C C . VAL B 1 109 ? -0.92 12.789 17.781 1 97.75 109 VAL B C 1
ATOM 1925 O O . VAL B 1 109 ? -0.084 12.141 17.141 1 97.75 109 VAL B O 1
ATOM 1928 N N . THR B 1 110 ? -1.853 12.219 18.453 1 98.5 110 THR B N 1
ATOM 1929 C CA . THR B 1 110 ? -2.178 10.797 18.328 1 98.5 110 THR B CA 1
ATOM 1930 C C . THR B 1 110 ? -3.553 10.617 17.688 1 98.5 110 THR B C 1
ATOM 1932 O O . THR B 1 110 ? -4.539 11.195 18.141 1 98.5 110 THR B O 1
ATOM 1935 N N . VAL B 1 111 ? -3.605 9.844 16.641 1 98.56 111 VAL B N 1
ATOM 1936 C CA . VAL B 1 111 ? -4.852 9.609 15.914 1 98.56 111 VAL B CA 1
ATOM 1937 C C . VAL B 1 111 ? -5.125 8.109 15.828 1 98.56 111 VAL B C 1
ATOM 1939 O O . VAL B 1 111 ? -4.238 7.289 16.094 1 98.56 111 VAL B O 1
ATOM 1942 N N . THR B 1 112 ? -6.348 7.707 15.492 1 98.81 112 THR B N 1
ATOM 1943 C CA . THR B 1 112 ? -6.738 6.312 15.297 1 98.81 112 THR B CA 1
ATOM 1944 C C . THR B 1 112 ? -6.891 6 13.812 1 98.81 112 THR B C 1
ATOM 1946 O O . THR B 1 112 ? -7.629 6.684 13.102 1 98.81 112 THR B O 1
ATOM 1949 N N . TYR B 1 113 ? -6.18 5.07 13.398 1 98.69 113 TYR B N 1
ATOM 1950 C CA . TYR B 1 113 ? -6.199 4.605 12.016 1 98.69 113 TYR B CA 1
ATOM 1951 C C . TYR B 1 113 ? -6.801 3.207 11.922 1 98.69 113 TYR B C 1
ATOM 1953 O O . TYR B 1 113 ? -6.527 2.348 12.758 1 98.69 113 TYR B O 1
ATOM 1961 N N . LEU B 1 114 ? -7.59 3.006 10.906 1 98.81 114 LEU B N 1
ATOM 1962 C CA . LEU B 1 114 ? -8.234 1.719 10.664 1 98.81 114 LEU B CA 1
ATOM 1963 C C . LEU B 1 114 ? -7.809 1.147 9.312 1 98.81 114 LEU B C 1
ATOM 1965 O O . LEU B 1 114 ? -8.289 1.591 8.266 1 98.81 114 LEU B O 1
ATOM 1969 N N . PRO B 1 115 ? -6.879 0.136 9.328 1 98.25 115 PRO B N 1
ATOM 1970 C CA . PRO B 1 115 ? -6.555 -0.542 8.07 1 98.25 115 PRO B CA 1
ATOM 1971 C C . PRO B 1 115 ? -7.746 -1.301 7.488 1 98.25 115 PRO B C 1
ATOM 1973 O O . PRO B 1 115 ? -8.586 -1.81 8.234 1 98.25 115 PRO B O 1
ATOM 1976 N N . PRO B 1 116 ? -7.82 -1.403 6.18 1 96.69 116 PRO B N 1
ATOM 1977 C CA . PRO B 1 116 ? -8.891 -2.195 5.566 1 96.69 116 PRO B CA 1
ATOM 1978 C C . PRO B 1 116 ? -8.852 -3.662 5.992 1 96.69 116 PRO B C 1
ATOM 1980 O O . PRO B 1 116 ? -7.789 -4.188 6.328 1 96.69 116 PRO B O 1
ATOM 1983 N N . ALA B 1 117 ? -9.977 -4.375 5.902 1 94.81 117 ALA B N 1
ATOM 1984 C CA . ALA B 1 117 ? -10.102 -5.766 6.328 1 94.81 117 ALA B CA 1
ATOM 1985 C C . ALA B 1 117 ? -9.32 -6.691 5.406 1 94.81 117 ALA B C 1
ATOM 1987 O O . ALA B 1 117 ? -8.898 -7.777 5.816 1 94.81 117 ALA B O 1
ATOM 1988 N N . ASN B 1 118 ? -9.102 -6.289 4.191 1 91.94 118 ASN B N 1
ATOM 1989 C CA . ASN B 1 118 ? -8.43 -7.148 3.219 1 91.94 118 ASN B CA 1
ATOM 1990 C C . ASN B 1 118 ? -7.004 -6.684 2.949 1 91.94 118 ASN B C 1
ATOM 1992 O O . ASN B 1 118 ? -6.395 -7.078 1.952 1 91.94 118 ASN B O 1
ATOM 1996 N N . ALA B 1 119 ? -6.523 -5.84 3.795 1 94.44 119 ALA B N 1
ATOM 1997 C CA . ALA B 1 119 ? -5.203 -5.262 3.553 1 94.44 119 ALA B CA 1
ATOM 1998 C C . ALA B 1 119 ? -4.109 -6.312 3.697 1 94.44 119 ALA B C 1
ATOM 2000 O O . ALA B 1 119 ? -4.172 -7.168 4.586 1 94.44 119 ALA B O 1
ATOM 2001 N N . PHE B 1 120 ? -3.152 -6.297 2.852 1 92.44 120 PHE B N 1
ATOM 2002 C CA . PHE B 1 120 ? -1.875 -6.988 2.967 1 92.44 120 PHE B CA 1
ATOM 2003 C C . PHE B 1 120 ? -0.743 -6.137 2.408 1 92.44 120 PHE B C 1
ATOM 2005 O O . PHE B 1 120 ? -0.988 -5.121 1.756 1 92.44 120 PHE B O 1
ATOM 2012 N N . GLY B 1 121 ? 0.496 -6.539 2.766 1 93.38 121 GLY B N 1
ATOM 2013 C CA . GLY B 1 121 ? 1.616 -5.727 2.318 1 93.38 121 GLY B CA 1
ATOM 2014 C C . GLY B 1 121 ? 1.743 -4.414 3.07 1 93.38 121 GLY B C 1
ATOM 2015 O O . GLY B 1 121 ? 1.006 -4.168 4.027 1 93.38 121 GLY B O 1
ATOM 2016 N N . PRO B 1 122 ? 2.684 -3.605 2.656 1 94.44 122 PRO B N 1
ATOM 2017 C CA . PRO B 1 122 ? 2.908 -2.344 3.365 1 94.44 122 PRO B CA 1
ATOM 2018 C C . PRO B 1 122 ? 1.851 -1.291 3.041 1 94.44 122 PRO B C 1
ATOM 2020 O O . PRO B 1 122 ? 1.298 -1.284 1.938 1 94.44 122 PRO B O 1
ATOM 2023 N N . ILE B 1 123 ? 1.558 -0.484 3.996 1 96.62 123 ILE B N 1
ATOM 2024 C CA . ILE B 1 123 ? 0.671 0.662 3.826 1 96.62 123 ILE B CA 1
ATOM 2025 C C . ILE B 1 123 ? 1.452 1.956 4.043 1 96.62 123 ILE B C 1
ATOM 2027 O O . ILE B 1 123 ? 2.273 2.045 4.957 1 96.62 123 ILE B O 1
ATOM 2031 N N . GLY B 1 124 ? 1.205 2.932 3.209 1 95.75 124 GLY B N 1
ATOM 2032 C CA . GLY B 1 124 ? 1.866 4.219 3.346 1 95.75 124 GLY B CA 1
ATOM 2033 C C . GLY B 1 124 ? 1.006 5.262 4.035 1 95.75 124 GLY B C 1
ATOM 2034 O O . GLY B 1 124 ? -0.19 5.371 3.756 1 95.75 124 GLY B O 1
ATOM 2035 N N . ILE B 1 125 ? 1.626 5.965 4.934 1 96.62 125 ILE B N 1
ATOM 2036 C CA . ILE B 1 125 ? 1.045 7.188 5.48 1 96.62 125 ILE B CA 1
ATOM 2037 C C . ILE B 1 125 ? 1.895 8.391 5.074 1 96.62 125 ILE B C 1
ATOM 2039 O O . ILE B 1 125 ? 3.053 8.5 5.48 1 96.62 125 ILE B O 1
ATOM 2043 N N . ARG B 1 126 ? 1.355 9.219 4.277 1 94.5 126 ARG B N 1
ATOM 2044 C CA . ARG B 1 126 ? 2.061 10.445 3.912 1 94.5 126 ARG B CA 1
ATOM 2045 C C . ARG B 1 126 ? 1.845 11.531 4.957 1 94.5 126 ARG B C 1
ATOM 2047 O O . ARG B 1 126 ? 0.706 11.844 5.309 1 94.5 126 ARG B O 1
ATOM 2054 N N . VAL B 1 127 ? 2.914 12.102 5.422 1 93.88 127 VAL B N 1
ATOM 2055 C CA . VAL B 1 127 ? 2.85 13.078 6.508 1 93.88 127 VAL B CA 1
ATOM 2056 C C . VAL B 1 127 ? 3.455 14.406 6.047 1 93.88 127 VAL B C 1
ATOM 2058 O O . VAL B 1 127 ? 4.551 14.43 5.477 1 93.88 127 VAL B O 1
ATOM 2061 N N . THR B 1 128 ? 2.682 15.406 6.277 1 91.38 128 THR B N 1
ATOM 2062 C CA . THR B 1 128 ? 3.123 16.781 6.121 1 91.38 128 THR B CA 1
ATOM 2063 C C . THR B 1 128 ? 3.088 17.516 7.457 1 91.38 128 THR B C 1
ATOM 2065 O O . THR B 1 128 ? 2.137 17.375 8.227 1 91.38 128 THR B O 1
ATOM 2068 N N . VAL B 1 129 ? 4.137 18.297 7.695 1 91.81 129 VAL B N 1
ATOM 2069 C CA . VAL B 1 129 ? 4.199 19.062 8.938 1 91.81 129 VAL B CA 1
ATOM 2070 C C . VAL B 1 129 ? 4.535 20.516 8.633 1 91.81 129 VAL B C 1
ATOM 2072 O O . VAL B 1 129 ? 5.422 20.797 7.824 1 91.81 129 VAL B O 1
ATOM 2075 N N . VAL B 1 130 ? 3.787 21.328 9.219 1 88.12 130 VAL B N 1
ATOM 2076 C CA . VAL B 1 130 ? 4.039 22.766 9.203 1 88.12 130 VAL B CA 1
ATOM 2077 C C . VAL B 1 130 ? 4.352 23.25 10.617 1 88.12 130 VAL B C 1
ATOM 2079 O O . VAL B 1 130 ? 3.494 23.188 11.508 1 88.12 130 VAL B O 1
ATOM 2082 N N . GLN B 1 131 ? 5.586 23.531 10.844 1 89.38 131 GLN B N 1
ATOM 2083 C CA . GLN B 1 131 ? 5.965 24.016 12.172 1 89.38 131 GLN B CA 1
ATOM 2084 C C . GLN B 1 131 ? 5.336 25.375 12.461 1 89.38 131 GLN B C 1
ATOM 2086 O O . GLN B 1 131 ? 4.715 25.562 13.508 1 89.38 131 GLN B O 1
ATOM 2091 N N . ASP B 1 132 ? 5.574 26.234 11.523 1 83 132 ASP B N 1
ATOM 2092 C CA . ASP B 1 132 ? 4.949 27.562 11.562 1 83 132 ASP B CA 1
ATOM 2093 C C . ASP B 1 132 ? 4.855 28.172 10.164 1 83 132 ASP B C 1
ATOM 2095 O O . ASP B 1 132 ? 5.156 27.5 9.172 1 83 132 ASP B O 1
ATOM 2099 N N . PHE B 1 133 ? 4.355 29.281 10.023 1 74.44 133 PHE B N 1
ATOM 2100 C CA . PHE B 1 133 ? 4.055 29.906 8.742 1 74.44 133 PHE B CA 1
ATOM 2101 C C . PHE B 1 133 ? 5.266 29.859 7.816 1 74.44 133 PHE B C 1
ATOM 2103 O O . PHE B 1 133 ? 5.125 29.641 6.609 1 74.44 133 PHE B O 1
ATOM 2110 N N . ASP B 1 134 ? 6.43 29.797 8.281 1 75.88 134 ASP B N 1
ATOM 2111 C CA . ASP B 1 134 ? 7.609 29.938 7.434 1 75.88 134 ASP B CA 1
ATOM 2112 C C . ASP B 1 134 ? 8.398 28.641 7.363 1 75.88 134 ASP B C 1
ATOM 2114 O O . ASP B 1 134 ? 9.32 28.5 6.551 1 75.88 134 ASP B O 1
ATOM 2118 N N . VAL B 1 135 ? 8.023 27.734 8.195 1 83 135 VAL B N 1
ATOM 2119 C CA . VAL B 1 135 ? 8.852 26.531 8.273 1 83 135 VAL B CA 1
ATOM 2120 C C . VAL B 1 135 ? 8 25.297 8.023 1 83 135 VAL B C 1
ATOM 2122 O O . VAL B 1 135 ? 7.109 24.969 8.812 1 83 135 VAL B O 1
ATOM 2125 N N . TRP B 1 136 ? 8.25 24.656 6.918 1 85.94 136 TRP B N 1
ATOM 2126 C CA . TRP B 1 136 ? 7.586 23.406 6.59 1 85.94 136 TRP B CA 1
ATOM 2127 C C . TRP B 1 136 ? 8.516 22.484 5.797 1 85.94 136 TRP B C 1
ATOM 2129 O O . TRP B 1 136 ? 9.609 22.906 5.398 1 85.94 136 TRP B O 1
ATOM 2139 N N . TRP B 1 137 ? 8.18 21.219 5.711 1 85.94 137 TRP B N 1
ATOM 2140 C CA . TRP B 1 137 ? 8.984 20.203 5.047 1 85.94 137 TRP B CA 1
ATOM 2141 C C . TRP B 1 137 ? 8.195 19.516 3.938 1 85.94 137 TRP B C 1
ATOM 2143 O O . TRP B 1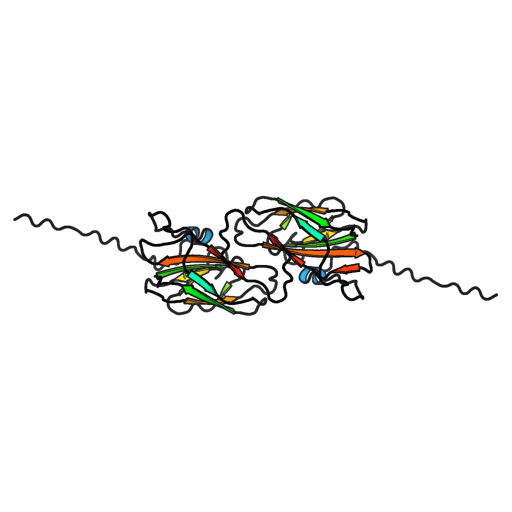 137 ? 6.965 19.469 3.984 1 85.94 137 TRP B O 1
ATOM 2153 N N . ASN B 1 138 ? 8.984 18.953 3.018 1 84.88 138 ASN B N 1
ATOM 2154 C CA . ASN B 1 138 ? 8.352 18.078 2.041 1 84.88 138 ASN B CA 1
ATOM 2155 C C . ASN B 1 138 ? 7.672 16.891 2.715 1 84.88 138 ASN B C 1
ATOM 2157 O O . ASN B 1 138 ? 8.195 16.344 3.689 1 84.88 138 ASN B O 1
ATOM 2161 N N . PRO B 1 139 ? 6.559 16.5 2.164 1 89.06 139 PRO B N 1
ATOM 2162 C CA . PRO B 1 139 ? 5.887 15.336 2.734 1 89.06 139 PRO B CA 1
ATOM 2163 C C . PRO B 1 139 ? 6.766 14.094 2.729 1 89.06 139 PRO B C 1
ATOM 2165 O O . PRO B 1 139 ? 7.547 13.883 1.796 1 89.06 139 PRO B O 1
ATOM 2168 N N . GLU B 1 140 ? 6.676 13.289 3.717 1 91.25 140 GLU B N 1
ATOM 2169 C CA . GLU B 1 140 ? 7.332 11.992 3.811 1 91.25 140 GLU B CA 1
ATOM 2170 C C . GLU B 1 140 ? 6.309 10.867 3.969 1 91.25 140 GLU B C 1
ATOM 2172 O O . GLU B 1 140 ? 5.234 11.078 4.531 1 91.25 140 GLU B O 1
ATOM 2177 N N . VAL B 1 141 ? 6.668 9.734 3.482 1 93.25 141 VAL B N 1
ATOM 2178 C CA . VAL B 1 141 ? 5.801 8.57 3.611 1 93.25 141 VAL B CA 1
ATOM 2179 C C . VAL B 1 141 ? 6.352 7.633 4.684 1 93.25 141 VAL B C 1
ATOM 2181 O O . VAL B 1 141 ? 7.5 7.195 4.602 1 93.25 141 VAL B O 1
ATOM 2184 N N . PHE B 1 142 ? 5.566 7.367 5.633 1 93.75 142 PHE B N 1
ATOM 2185 C CA . PHE B 1 142 ? 5.867 6.371 6.656 1 93.75 142 PHE B CA 1
ATOM 2186 C C . PHE B 1 142 ? 5.188 5.047 6.332 1 93.75 142 PHE B C 1
ATOM 2188 O O . PHE B 1 142 ? 4.031 5.02 5.906 1 93.75 142 PHE B O 1
ATOM 2195 N N . ILE B 1 143 ? 5.938 3.953 6.539 1 94.06 143 ILE B N 1
ATOM 2196 C CA . ILE B 1 143 ? 5.457 2.639 6.125 1 94.06 143 ILE B CA 1
ATOM 2197 C C . ILE B 1 143 ? 4.938 1.873 7.34 1 94.06 143 ILE B C 1
ATOM 2199 O O . ILE B 1 143 ? 5.656 1.706 8.328 1 94.06 143 ILE B O 1
ATOM 2203 N N . LEU B 1 144 ? 3.697 1.463 7.227 1 94.75 144 LEU B N 1
ATOM 2204 C CA . LEU B 1 144 ? 3.131 0.51 8.18 1 94.75 144 LEU B CA 1
ATOM 2205 C C . LEU B 1 144 ? 3.248 -0.916 7.648 1 94.75 144 LEU B C 1
ATOM 2207 O O . LEU B 1 144 ? 2.762 -1.221 6.559 1 94.75 144 LEU B O 1
ATOM 2211 N N . GLN B 1 145 ? 3.84 -1.736 8.422 1 93.25 145 GLN B N 1
ATOM 2212 C CA . GLN B 1 145 ? 3.975 -3.139 8.039 1 93.25 145 GLN B CA 1
ATOM 2213 C C . GLN B 1 145 ? 2.867 -3.984 8.664 1 93.25 145 GLN B C 1
ATOM 2215 O O . GLN B 1 145 ? 2.465 -3.75 9.805 1 93.25 145 GLN B O 1
ATOM 2220 N N . ARG B 1 146 ? 2.426 -4.949 7.832 1 93.44 146 ARG B N 1
ATOM 2221 C CA . ARG B 1 146 ? 1.432 -5.875 8.375 1 93.44 146 ARG B CA 1
ATOM 2222 C C . ARG B 1 146 ? 2.076 -6.879 9.32 1 93.44 146 ARG B C 1
ATOM 2224 O O . ARG B 1 146 ? 3.158 -7.398 9.039 1 93.44 146 ARG B O 1
ATOM 2231 N N . ASN B 1 147 ? 1.337 -7.086 10.359 1 89.88 147 ASN B N 1
ATOM 2232 C CA . ASN B 1 147 ? 1.753 -8.188 11.219 1 89.88 147 ASN B CA 1
ATOM 2233 C C . ASN B 1 147 ? 1.756 -9.516 10.469 1 89.88 147 ASN B C 1
ATOM 2235 O O . ASN B 1 147 ? 0.771 -9.875 9.82 1 89.88 147 ASN B O 1
ATOM 2239 N N . GLY B 1 148 ? 2.938 -10.242 10.453 1 79.81 148 GLY B N 1
ATOM 2240 C CA . GLY B 1 148 ? 2.975 -11.594 9.898 1 79.81 148 GLY B CA 1
ATOM 2241 C C . GLY B 1 148 ? 3.453 -11.633 8.461 1 79.81 148 GLY B C 1
ATOM 2242 O O . GLY B 1 148 ? 3.74 -12.711 7.934 1 79.81 148 GLY B O 1
ATOM 2243 N N . ASP B 1 149 ? 3.459 -10.469 7.844 1 76.69 149 ASP B N 1
ATOM 2244 C CA . ASP B 1 149 ? 3.918 -10.492 6.461 1 76.69 149 ASP B CA 1
ATOM 2245 C C . ASP B 1 149 ? 5.395 -10.867 6.379 1 76.69 149 ASP B C 1
ATOM 2247 O O . ASP B 1 149 ? 6.199 -10.438 7.207 1 76.69 149 ASP B O 1
ATOM 2251 N N . VAL B 1 150 ? 5.66 -11.781 5.492 1 72.62 150 VAL B N 1
ATOM 2252 C CA . VAL B 1 150 ? 7.055 -12.039 5.145 1 72.62 150 VAL B CA 1
ATOM 2253 C C . VAL B 1 150 ? 7.48 -11.117 4.004 1 72.62 150 VAL B C 1
ATOM 2255 O O . VAL B 1 150 ? 7 -11.258 2.875 1 72.62 150 VAL B O 1
ATOM 2258 N N . ILE B 1 151 ? 8.094 -10.055 4.324 1 68.31 151 ILE B N 1
ATOM 2259 C CA . ILE B 1 151 ? 8.516 -9.062 3.344 1 68.31 151 ILE B CA 1
ATOM 2260 C C . ILE B 1 151 ? 9.898 -9.422 2.799 1 68.31 151 ILE B C 1
ATOM 2262 O O . ILE B 1 151 ? 10.828 -9.672 3.566 1 68.31 151 ILE B O 1
ATOM 2266 N N . THR B 1 152 ? 9.773 -9.812 1.486 1 58.75 152 THR B N 1
ATOM 2267 C CA . THR B 1 152 ? 11.062 -10.109 0.88 1 58.75 152 THR B CA 1
ATOM 2268 C C . THR B 1 152 ? 11.461 -9.016 -0.109 1 58.75 152 THR B C 1
ATOM 2270 O O . THR B 1 152 ? 10.617 -8.5 -0.844 1 58.75 152 THR B O 1
ATOM 2273 N N . GLY B 1 153 ? 12.828 -8.266 -0.028 1 50.84 153 GLY B N 1
ATOM 2274 C CA . GLY B 1 153 ? 13.5 -7.352 -0.938 1 50.84 153 GLY B CA 1
ATOM 2275 C C . GLY B 1 153 ? 14.258 -6.246 -0.224 1 50.84 153 GLY B C 1
ATOM 2276 O O . GLY B 1 153 ? 14.062 -6.023 0.972 1 50.84 153 GLY B O 1
#

InterPro domains:
  IPR002861 Reeler domain [PF02014] (24-140)
  IPR002861 Reeler domain [cd08544] (24-137)
  IPR042307 Reeler domain superfamily [G3DSA:2.60.40.4060] (21-144)

Sequence (306 aa):
MLALVVLSLVAVSQAYPTGAPIDACAEGIPNHHAQAAELDIMPFALTGGAYSPAQPMQLTLSGAGRFRGFQMKASVGTFLNAPAGTQLFRCLNNADTVTHSDNSAKDSVTVTYLPPANAFGPIGIRVTVVQDFDVWWNPEVFILQRNGDVITGMLALVVLSLVAVSQAYPTGAPIDACAEGIPNHHAQAAELDIMPFALTGGAYSPAQPMQLTLSGAGRFRGFQMKASVGTFLNAPAGTQLFRCLNNADTVTHSDNSAKDSVTVTYLPPANAFGPIGIRVTVVQDFDVWWNPEVFILQRNGDVITG

Solvent-accessible surface area (backbone atoms only — not comparable to full-atom values): 17144 Å² total; per-residue (Å²): 136,85,80,77,77,76,76,74,77,72,75,70,71,68,70,61,87,58,71,75,56,51,69,31,51,75,70,40,48,75,78,81,52,87,62,72,60,65,46,94,70,58,70,58,46,80,48,61,68,62,42,47,55,59,40,71,42,54,38,33,42,36,51,89,50,58,28,25,39,42,36,40,36,42,64,64,40,30,53,47,82,61,43,91,60,37,35,70,29,63,52,93,44,76,25,20,22,41,28,49,62,47,76,58,78,31,63,60,52,67,45,37,37,33,42,40,70,83,58,56,45,45,39,15,33,38,38,24,49,26,45,47,95,82,40,33,34,59,49,35,28,36,73,33,42,40,66,85,64,49,76,55,135,135,84,80,76,78,77,77,74,76,73,75,69,72,68,70,63,86,59,71,77,56,52,69,32,51,74,70,38,47,74,77,81,52,87,62,72,57,57,53,92,70,58,72,58,46,78,47,61,69,61,41,44,55,61,39,72,43,54,38,33,41,37,51,88,50,59,28,24,40,42,36,41,36,41,62,63,41,30,52,46,83,60,43,90,59,36,35,69,31,64,54,92,44,77,24,20,21,42,29,49,62,48,76,60,78,32,63,57,49,68,44,36,37,32,43,39,72,81,59,56,45,43,40,17,34,37,38,23,48,25,45,47,94,81,39,35,31,61,49,35,28,36,73,34,41,40,66,87,63,50,74,53,135

Foldseek 3Di:
DPPPPPPPPPPPPPPVLDPQPLVCQVQVPHPLAPDDADDADDQKDKDWAADEAQDKTKIKIAGDFWFFKKKKAKPAFAWDDADPQKDFDCNPHGRRMMMGSGRDIDRMDMTITHHHNPDAAKIWIWMWTGRDNHHTHRIDIDIHHHPPDDDDD/DPPPPPPPPPPPPPPVLDPQPLVCQVQVPHPLAPDDADDADDQKDKDWAADEAQDKTKIKIAGDFWFFKKKKAKPAFAWDDADPQKDFDCNPHGRRMMMGSGRDIDRMDMTITHHHNPDADKIWIWMWTGRDNHHTHRIDIDIHHHPPDDDDD